Protein AF-A0AAD5SZ58-F1 (afdb_monomer_lite)

pLDDT: mean 95.6, std 8.03, range [37.94, 99.0]

Organism: NCBI:txid109957

Secondary structure (DSSP, 8-state):
-PPPPPEE-SSSEE-TTSPBPEEEEEE-SSSPPPPHHHHHHHGGGT--EEEEEEEE--TTS-TTTTHHHHHHHHHHHHHTT-EEEEEEE-TT-TT---HHHHHHHHHHHHHHHTT-TTEEEE--SS-SSS-S-TTSTT-SSS-HHHHHHHHHHHHHHH-TTS-EEEEEES-S-TT--HHHHHHHHHHHHHHHHS-TTPPPSSEEEEEESTT-HHHHHHHHHHHHHTT--EEEEE-PEETTEE-HHHHHHHHHHT-EEEEEEESSTTSSS-BTT-TTTTHHHHHHTT-----SSSS-S-----

Foldseek 3Di:
DQWAAFFDPLAETATPVRHFAEAAEAELAPDAADPLVLLLCVLVALHQEYEYCQHADDPVDQQCPSVVRVVVNLVSSRVNNHAYEYAPEHVVHAQADDLVRLLRNLLPVLLVCLVRRSYAYESHARHWVAFFDQCDPPTVVHDLLVSQQSSVVSNCVRRVQHAYEDDAGEALDDPNALVRVLVSQLSNCCRNPVGSLDADGRYAYEYEQNNHQVSCLRRSLSNSVSSGYYAYEEYDFDVLARPVSNVVSCVVSVHHYYYHAYSDPPPPGHHCPPCVRYVVVCVVSVPDDDGPHDAPPHPPPD

InterPro domains:
  IPR001547 Glycoside hydrolase, family 5 [PF00150] (27-242)
  IPR017853 Glycoside hydrolase superfamily [SSF51445] (4-262)
  IPR018087 Glycoside hydrolase, family 5, conserved site [PS00659] (119-128)

Radius of gyration: 17.56 Å; chains: 1; bounding box: 47×45×41 Å

Structure (mmCIF, N/CA/C/O backbone):
data_AF-A0AAD5SZ58-F1
#
_entry.id   AF-A0AAD5SZ58-F1
#
loop_
_atom_site.group_PDB
_atom_site.id
_atom_site.type_symbol
_atom_site.label_atom_id
_atom_site.label_alt_id
_atom_site.label_comp_id
_atom_site.label_asym_id
_atom_site.label_entity_id
_atom_site.label_seq_id
_atom_site.pdbx_PDB_ins_code
_atom_site.Cartn_x
_atom_site.Cartn_y
_atom_site.Cartn_z
_atom_site.occupancy
_atom_site.B_iso_or_equiv
_atom_site.auth_seq_id
_atom_site.auth_comp_id
_atom_site.auth_asym_id
_atom_site.auth_atom_id
_atom_site.pdbx_PDB_model_num
ATOM 1 N 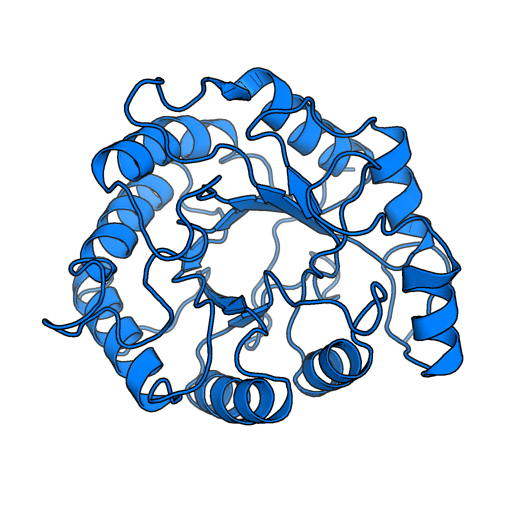N . ALA A 1 1 ? 0.113 -18.084 -14.382 1.00 48.97 1 ALA A N 1
ATOM 2 C CA . ALA A 1 1 ? -1.361 -18.210 -14.258 1.00 48.97 1 ALA A CA 1
ATOM 3 C C . ALA A 1 1 ? -1.758 -17.240 -13.167 1.00 48.97 1 ALA A C 1
ATOM 5 O O . ALA A 1 1 ? -1.066 -17.244 -12.161 1.00 48.97 1 ALA A O 1
ATOM 6 N N . ALA A 1 2 ? -2.783 -16.399 -13.354 1.00 73.62 2 ALA A N 1
ATOM 7 C CA . ALA A 1 2 ? -3.063 -15.316 -12.405 1.00 73.62 2 ALA A CA 1
ATOM 8 C C . ALA A 1 2 ? -3.118 -15.831 -10.952 1.00 73.62 2 ALA A C 1
ATOM 10 O O . ALA A 1 2 ? -3.796 -16.820 -10.664 1.00 73.62 2 ALA A O 1
ATOM 11 N N . ARG A 1 3 ? -2.362 -15.173 -10.067 1.00 91.69 3 ARG A N 1
ATOM 12 C CA . ARG A 1 3 ? -2.226 -15.526 -8.648 1.00 91.69 3 ARG A CA 1
ATOM 13 C C . ARG A 1 3 ? -3.584 -15.537 -7.960 1.00 91.69 3 ARG A C 1
ATOM 15 O O . ARG A 1 3 ? -4.429 -14.682 -8.232 1.00 91.69 3 ARG A O 1
ATOM 22 N N . GLY A 1 4 ? -3.796 -16.474 -7.043 1.00 96.06 4 GLY A N 1
ATOM 23 C CA . GLY A 1 4 ? -4.972 -16.477 -6.178 1.00 96.06 4 GLY A CA 1
ATOM 24 C C . GLY A 1 4 ? -5.005 -15.247 -5.268 1.00 96.06 4 GLY A C 1
ATOM 25 O O . GLY A 1 4 ? -3.981 -14.597 -5.054 1.00 96.06 4 GLY A O 1
ATOM 26 N N . ARG A 1 5 ? -6.180 -14.928 -4.705 1.00 97.31 5 ARG A N 1
ATOM 27 C CA . ARG A 1 5 ? -6.320 -13.780 -3.791 1.00 97.31 5 ARG A CA 1
ATOM 28 C C . ARG A 1 5 ? -5.390 -13.894 -2.581 1.00 97.31 5 ARG A C 1
ATOM 30 O O . ARG A 1 5 ? -5.299 -14.995 -2.024 1.00 97.31 5 ARG A O 1
ATOM 37 N N . PRO A 1 6 ? -4.765 -12.784 -2.138 1.00 97.06 6 PRO A N 1
ATOM 38 C CA . PRO A 1 6 ? -4.079 -12.746 -0.857 1.00 97.06 6 PRO A CA 1
ATOM 39 C C . PRO A 1 6 ? -5.022 -13.128 0.280 1.00 97.06 6 PRO A C 1
ATOM 41 O O . PRO A 1 6 ? -6.225 -12.866 0.223 1.00 97.06 6 PRO A O 1
ATOM 44 N N . LYS A 1 7 ? -4.468 -13.727 1.329 1.00 97.44 7 LYS A N 1
ATOM 45 C CA . LYS A 1 7 ? -5.221 -14.192 2.499 1.00 97.44 7 LYS A CA 1
ATOM 46 C C . LYS A 1 7 ? -4.605 -13.635 3.768 1.00 97.44 7 LYS A C 1
ATOM 48 O O . LYS A 1 7 ? -3.396 -13.446 3.833 1.00 97.44 7 LYS A O 1
ATOM 53 N N . LEU A 1 8 ? -5.415 -13.409 4.796 1.00 98.00 8 LEU A N 1
ATOM 54 C CA . LEU A 1 8 ? -4.890 -13.098 6.122 1.00 98.00 8 LEU A CA 1
ATOM 55 C C . LEU A 1 8 ? -4.331 -14.365 6.778 1.00 98.00 8 LEU A C 1
ATOM 57 O O . LEU A 1 8 ? -5.011 -15.387 6.832 1.00 98.00 8 LEU A O 1
ATOM 61 N N . ASN A 1 9 ? -3.123 -14.280 7.338 1.00 97.38 9 ASN A N 1
ATOM 62 C CA . ASN A 1 9 ? -2.542 -15.336 8.184 1.00 97.38 9 ASN A CA 1
ATOM 63 C C . ASN A 1 9 ? -2.671 -15.033 9.693 1.00 97.38 9 ASN A C 1
ATOM 65 O O . ASN A 1 9 ? -1.942 -15.591 10.511 1.00 97.38 9 ASN A O 1
ATOM 69 N N . GLY A 1 10 ? -3.546 -14.090 10.052 1.00 96.81 10 GLY A N 1
ATOM 70 C CA . GLY A 1 10 ? -3.699 -13.557 11.408 1.00 96.81 10 GLY A CA 1
ATOM 71 C C . GLY A 1 10 ? -2.784 -12.372 11.736 1.00 96.81 10 GLY A C 1
ATOM 72 O O . GLY A 1 10 ? -3.077 -11.645 12.679 1.00 96.81 10 GLY A O 1
ATOM 73 N N . LYS A 1 11 ? -1.723 -12.128 10.953 1.00 98.31 11 LYS A N 1
ATOM 74 C CA . LYS A 1 11 ? -0.811 -10.986 11.150 1.00 98.31 11 LYS A CA 1
ATOM 75 C C . LYS A 1 11 ? -0.765 -10.020 9.979 1.00 98.31 11 LYS A C 1
ATOM 77 O O . LYS A 1 11 ? -0.615 -8.821 10.175 1.00 98.31 11 LYS A O 1
ATOM 82 N N . THR A 1 12 ? -0.857 -10.532 8.761 1.00 98.88 12 THR A N 1
ATOM 83 C CA . THR A 1 12 ? -0.713 -9.742 7.538 1.00 98.88 12 THR A CA 1
ATOM 84 C C . THR A 1 12 ? -1.412 -10.440 6.374 1.00 98.88 12 THR A C 1
ATOM 86 O O . THR A 1 12 ? -1.866 -11.581 6.516 1.00 98.88 12 THR A O 1
ATOM 89 N N . PHE A 1 13 ? -1.484 -9.773 5.223 1.00 98.88 13 PHE A N 1
ATOM 90 C CA . PHE A 1 13 ? -1.826 -10.437 3.970 1.00 98.88 13 PHE A CA 1
ATOM 91 C C . PHE A 1 13 ? -0.630 -11.221 3.445 1.00 98.88 13 PHE A C 1
ATOM 93 O O . PHE A 1 13 ? 0.472 -10.688 3.337 1.00 98.88 13 PHE A O 1
ATOM 100 N N . VAL A 1 14 ? -0.864 -12.478 3.094 1.00 98.81 14 VAL A N 1
ATOM 101 C CA . VAL A 1 14 ? 0.094 -13.373 2.449 1.00 98.81 14 VAL A CA 1
ATOM 102 C C . VAL A 1 14 ? -0.425 -13.799 1.082 1.00 98.81 14 VAL A C 1
ATOM 104 O O . VAL A 1 14 ? -1.628 -13.769 0.820 1.00 98.81 14 VAL A O 1
ATOM 107 N N . ALA A 1 15 ? 0.497 -14.206 0.225 1.00 98.19 15 ALA A N 1
ATOM 108 C CA . ALA A 1 15 ? 0.251 -14.824 -1.060 1.00 98.19 15 ALA A CA 1
ATOM 109 C C . ALA A 1 15 ? -0.602 -16.102 -0.959 1.00 98.19 15 ALA A C 1
ATOM 111 O O . ALA A 1 15 ? -0.785 -16.690 0.110 1.00 98.19 15 ALA A O 1
ATOM 112 N N . ASP A 1 16 ? -1.092 -16.572 -2.103 1.00 96.81 16 ASP A N 1
ATOM 113 C CA . ASP A 1 16 ? -1.869 -17.807 -2.243 1.00 96.81 16 ASP A CA 1
ATOM 114 C C . ASP A 1 16 ? -1.121 -19.076 -1.799 1.00 96.81 16 ASP A C 1
ATOM 116 O O . ASP A 1 16 ? -1.760 -20.053 -1.405 1.00 96.81 16 ASP A O 1
ATOM 120 N N . ASN A 1 17 ? 0.211 -19.028 -1.792 1.00 95.75 17 ASN A N 1
ATOM 121 C CA . ASN A 1 17 ? 1.120 -20.054 -1.284 1.00 95.75 17 ASN A CA 1
ATOM 122 C C . ASN A 1 17 ? 1.542 -19.844 0.188 1.00 95.75 17 ASN A C 1
ATOM 124 O O . ASN A 1 17 ? 2.351 -20.608 0.704 1.00 95.75 17 ASN A O 1
ATOM 128 N N . GLY A 1 18 ? 1.014 -18.821 0.866 1.00 96.94 18 GLY A N 1
ATOM 129 C CA . GLY A 1 18 ? 1.306 -18.516 2.268 1.00 96.94 18 GLY A CA 1
ATOM 130 C C . GLY A 1 18 ? 2.532 -17.629 2.511 1.00 96.94 18 GLY A C 1
ATOM 131 O O . GLY A 1 18 ? 2.741 -17.206 3.651 1.00 96.94 18 GLY A O 1
ATOM 132 N N . ASN A 1 19 ? 3.310 -17.288 1.479 1.00 97.06 19 ASN A N 1
ATOM 133 C CA . ASN A 1 19 ? 4.462 -16.399 1.625 1.00 97.06 19 ASN A CA 1
ATOM 134 C C . ASN A 1 19 ? 4.031 -14.941 1.822 1.00 97.06 19 ASN A C 1
ATOM 136 O O . ASN A 1 19 ? 3.032 -14.484 1.273 1.00 97.06 19 ASN A O 1
ATOM 140 N N . ARG A 1 20 ? 4.794 -14.175 2.608 1.00 98.31 20 ARG A N 1
ATOM 141 C CA . ARG A 1 20 ? 4.545 -12.735 2.789 1.00 98.31 20 ARG A CA 1
ATOM 142 C C . ARG A 1 20 ? 4.660 -11.983 1.462 1.00 98.31 20 ARG A C 1
ATOM 144 O O . ARG A 1 20 ? 5.436 -12.373 0.588 1.00 98.31 20 ARG A O 1
ATOM 151 N N . LEU A 1 21 ? 3.897 -10.901 1.341 1.00 98.81 21 LEU A N 1
ATOM 152 C CA . LEU A 1 21 ? 4.001 -9.969 0.223 1.00 98.81 21 LEU A CA 1
ATOM 153 C C . LEU A 1 21 ? 5.232 -9.083 0.434 1.00 98.81 21 LEU A C 1
ATOM 155 O O . LEU A 1 21 ? 5.407 -8.525 1.518 1.00 98.81 21 LEU A O 1
ATOM 159 N N . ARG A 1 22 ? 6.094 -9.011 -0.581 1.00 98.75 22 ARG A N 1
ATOM 160 C CA . ARG A 1 22 ? 7.354 -8.263 -0.575 1.00 98.75 22 ARG A CA 1
ATOM 161 C C . ARG A 1 22 ? 7.530 -7.572 -1.908 1.00 98.75 22 ARG A C 1
ATOM 163 O O . ARG A 1 22 ? 7.430 -8.244 -2.942 1.00 98.75 22 ARG A O 1
ATOM 170 N N . GLY A 1 23 ? 7.815 -6.277 -1.895 1.00 98.38 23 GLY A N 1
ATOM 171 C CA . GLY A 1 23 ? 7.909 -5.541 -3.143 1.00 98.38 23 GLY A CA 1
ATOM 172 C C . GLY A 1 23 ? 8.443 -4.115 -3.041 1.00 98.38 23 GLY A C 1
ATOM 173 O O . GLY A 1 23 ? 8.330 -3.504 -1.993 1.00 98.38 23 GLY A O 1
ATOM 174 N N . PRO A 1 24 ? 8.959 -3.575 -4.145 1.00 98.50 24 PRO A N 1
ATOM 175 C CA . PRO A 1 24 ? 9.187 -2.144 -4.355 1.00 98.50 24 PRO A CA 1
ATOM 176 C C . PRO A 1 24 ? 7.896 -1.434 -4.815 1.00 98.50 24 PRO A C 1
ATOM 178 O O . PRO A 1 24 ? 6.816 -2.043 -4.821 1.00 98.50 24 PRO A O 1
ATOM 181 N N . PHE A 1 25 ? 8.002 -0.184 -5.288 1.00 98.62 25 PHE A N 1
ATOM 182 C CA . PHE A 1 25 ? 6.872 0.558 -5.862 1.00 98.62 25 PHE A CA 1
ATOM 183 C C . PHE A 1 25 ? 7.031 0.965 -7.339 1.00 98.62 25 PHE A C 1
ATOM 185 O O . PHE A 1 25 ? 8.136 1.114 -7.852 1.00 98.62 25 PHE A O 1
ATOM 192 N N . ASP A 1 26 ? 5.902 1.201 -8.006 1.00 98.62 26 ASP A N 1
ATOM 193 C CA . ASP A 1 26 ? 5.760 1.952 -9.260 1.00 98.62 26 ASP A CA 1
ATOM 194 C C . ASP A 1 26 ? 4.837 3.162 -9.020 1.00 98.62 26 ASP A C 1
ATOM 196 O O . ASP A 1 26 ? 3.958 3.119 -8.154 1.00 98.62 26 ASP A O 1
ATOM 200 N N . SER A 1 27 ? 4.990 4.239 -9.790 1.00 98.44 27 SER A N 1
ATOM 201 C CA . SER A 1 27 ? 4.048 5.369 -9.781 1.00 98.44 27 SER A CA 1
ATOM 202 C C . SER A 1 27 ? 3.543 5.688 -11.181 1.00 98.44 27 SER A C 1
ATOM 204 O O . SER A 1 27 ? 4.321 5.895 -12.113 1.00 98.44 27 SER A O 1
ATOM 206 N N . THR A 1 28 ? 2.226 5.799 -11.338 1.00 98.50 28 THR A N 1
ATOM 207 C CA . THR A 1 28 ? 1.581 6.276 -12.573 1.00 98.50 28 THR A CA 1
ATOM 208 C C . THR A 1 28 ? 0.952 7.659 -12.421 1.00 98.50 28 THR A C 1
ATOM 210 O O . THR A 1 28 ? 0.273 8.124 -13.336 1.00 98.50 28 THR A O 1
ATOM 213 N N . GLU A 1 29 ? 1.211 8.348 -11.303 1.00 97.31 29 GLU A N 1
ATOM 214 C CA . GLU A 1 29 ? 0.639 9.661 -10.973 1.00 97.31 29 GLU A CA 1
ATOM 215 C C . GLU A 1 29 ? 0.892 10.688 -12.089 1.00 97.31 29 GLU A C 1
ATOM 217 O O . GLU A 1 29 ? -0.038 11.286 -12.642 1.00 97.31 29 GLU A O 1
ATOM 222 N N . TRP A 1 30 ? 2.158 10.834 -12.500 1.00 94.06 30 TRP A N 1
ATOM 223 C CA . TRP A 1 30 ? 2.559 11.705 -13.613 1.00 94.06 30 TRP A CA 1
ATOM 224 C C . TRP A 1 30 ? 3.345 11.018 -14.734 1.00 94.06 30 TRP A C 1
ATOM 226 O O . TRP A 1 30 ? 3.637 11.653 -15.749 1.00 94.06 30 TRP A O 1
ATOM 236 N N . THR A 1 31 ? 3.664 9.733 -14.593 1.00 96.00 31 THR A N 1
ATOM 237 C CA . THR A 1 31 ? 4.482 8.987 -15.560 1.00 96.00 31 THR A CA 1
ATOM 238 C C . THR A 1 31 ? 3.736 7.781 -16.131 1.00 96.00 31 THR A C 1
ATOM 240 O O . THR A 1 31 ? 2.641 7.434 -15.691 1.00 96.00 31 THR A O 1
ATOM 243 N N . ASN A 1 32 ? 4.312 7.157 -17.158 1.00 97.88 32 ASN A N 1
ATOM 244 C CA . ASN A 1 32 ? 3.802 5.889 -17.672 1.00 97.88 32 ASN A CA 1
ATOM 245 C C . ASN A 1 32 ? 4.137 4.749 -16.705 1.00 97.88 32 ASN A C 1
ATOM 247 O O . ASN A 1 32 ? 5.139 4.830 -15.991 1.00 97.88 32 ASN A O 1
ATOM 251 N N . ALA A 1 33 ? 3.348 3.673 -16.735 1.00 98.31 33 ALA A N 1
ATOM 252 C CA . ALA A 1 33 ? 3.681 2.444 -16.017 1.00 98.31 33 ALA A CA 1
ATOM 253 C C . ALA A 1 33 ? 5.091 1.976 -16.390 1.00 98.31 33 ALA A C 1
ATOM 255 O O . ALA A 1 33 ? 5.524 2.145 -17.540 1.00 98.31 33 ALA A O 1
ATOM 256 N N . ALA A 1 34 ? 5.810 1.393 -15.432 1.00 98.31 34 ALA A N 1
ATOM 257 C CA . ALA A 1 34 ? 7.119 0.840 -15.729 1.00 98.31 34 ALA A CA 1
ATOM 258 C C . ALA A 1 34 ? 7.020 -0.218 -16.849 1.00 98.31 34 ALA A C 1
ATOM 260 O O . ALA A 1 34 ? 6.004 -0.912 -16.975 1.00 98.31 34 ALA A O 1
ATOM 261 N N . PRO A 1 35 ? 8.058 -0.367 -17.691 1.00 97.50 35 PRO A N 1
ATOM 262 C CA . PRO A 1 35 ? 8.065 -1.400 -18.718 1.00 97.50 35 PRO A CA 1
ATOM 263 C C . PRO A 1 35 ? 7.850 -2.791 -18.111 1.00 97.50 35 PRO A C 1
ATOM 265 O O . PRO A 1 35 ? 8.372 -3.090 -17.039 1.00 97.50 35 PRO A O 1
ATOM 268 N N . SER A 1 36 ? 7.167 -3.688 -18.829 1.00 96.88 36 SER A N 1
ATOM 269 C CA . SER A 1 36 ? 6.928 -5.062 -18.353 1.00 96.88 36 SER A CA 1
ATOM 270 C C . SER A 1 36 ? 8.210 -5.806 -17.949 1.00 96.88 36 SER A C 1
ATOM 272 O O . SER A 1 36 ? 8.159 -6.671 -17.077 1.00 96.88 36 SER A O 1
ATOM 274 N N . ALA A 1 37 ? 9.355 -5.484 -18.562 1.00 98.12 37 ALA A N 1
ATOM 275 C CA . ALA A 1 37 ? 10.647 -6.071 -18.211 1.00 98.12 37 ALA A CA 1
ATOM 276 C C . ALA A 1 37 ? 11.075 -5.742 -16.769 1.00 98.12 37 ALA A C 1
ATOM 278 O O . ALA A 1 37 ? 11.709 -6.570 -16.118 1.00 98.12 37 ALA A O 1
ATOM 279 N N . ASN A 1 38 ? 10.695 -4.572 -16.253 1.00 98.50 38 ASN A N 1
ATOM 280 C CA . ASN A 1 38 ? 11.004 -4.158 -14.889 1.00 98.50 38 ASN A CA 1
ATOM 281 C C . ASN A 1 38 ? 10.207 -5.003 -13.887 1.00 98.50 38 ASN A C 1
ATOM 283 O O . ASN A 1 38 ? 10.802 -5.531 -12.954 1.00 98.50 38 ASN A O 1
ATOM 287 N N . PHE A 1 39 ? 8.912 -5.240 -14.144 1.00 98.44 39 PHE A N 1
ATOM 288 C CA . PHE A 1 39 ? 8.089 -6.182 -13.369 1.00 98.44 39 PHE A CA 1
ATOM 289 C C . PHE A 1 39 ? 8.684 -7.598 -13.388 1.00 98.44 39 PHE A C 1
ATOM 291 O O . PHE A 1 39 ? 8.832 -8.225 -12.342 1.00 98.44 39 PHE A O 1
ATOM 298 N N . ALA A 1 40 ? 9.096 -8.091 -14.561 1.00 98.12 40 ALA A N 1
ATOM 299 C CA . ALA A 1 40 ? 9.720 -9.410 -14.685 1.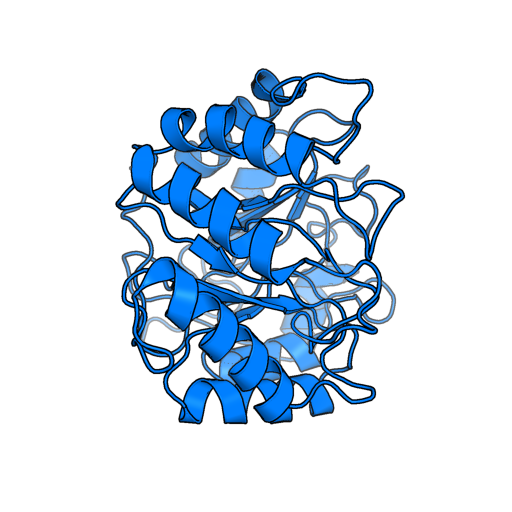00 98.12 40 ALA A CA 1
ATOM 300 C C . ALA A 1 40 ? 11.011 -9.535 -13.857 1.00 98.12 40 ALA A C 1
ATOM 302 O O . ALA A 1 40 ? 11.258 -10.572 -13.237 1.00 98.12 40 ALA A O 1
ATOM 303 N N . ALA A 1 41 ? 11.824 -8.475 -13.813 1.00 98.19 41 ALA A N 1
ATOM 304 C CA . ALA A 1 41 ? 13.090 -8.464 -13.091 1.00 98.19 41 ALA A CA 1
ATOM 305 C C . ALA A 1 41 ? 12.926 -8.560 -11.563 1.00 98.19 41 ALA A C 1
ATOM 307 O O . ALA A 1 41 ? 13.809 -9.108 -10.903 1.00 98.19 41 ALA A O 1
ATOM 308 N N . LEU A 1 42 ? 11.794 -8.114 -11.000 1.00 98.25 42 LEU A N 1
ATOM 309 C CA . LEU A 1 42 ? 11.530 -8.176 -9.552 1.00 98.25 42 LEU A CA 1
ATOM 310 C C . LEU A 1 42 ? 11.566 -9.603 -9.001 1.00 98.25 42 LEU A C 1
ATOM 312 O O . LEU A 1 42 ? 12.010 -9.834 -7.877 1.00 98.25 42 LEU A O 1
ATOM 316 N N . LYS A 1 43 ? 11.175 -10.578 -9.824 1.00 96.56 43 LYS A N 1
ATOM 317 C CA . LYS A 1 43 ? 11.188 -12.004 -9.474 1.00 96.56 43 LYS A CA 1
ATOM 318 C C . LYS A 1 43 ? 12.593 -12.499 -9.123 1.00 96.56 43 LYS A C 1
ATOM 320 O O . LYS A 1 43 ? 12.746 -13.394 -8.300 1.00 96.56 43 LYS A O 1
ATOM 325 N N . ASN A 1 44 ? 13.626 -11.896 -9.713 1.00 96.88 44 ASN A N 1
ATOM 326 C CA . ASN A 1 44 ? 15.022 -12.247 -9.442 1.00 96.88 44 ASN A CA 1
ATOM 327 C C . ASN A 1 44 ? 15.558 -11.607 -8.152 1.00 96.88 44 ASN A C 1
ATOM 329 O O . ASN A 1 44 ? 16.632 -11.982 -7.692 1.00 96.88 44 ASN A O 1
ATOM 333 N N . LEU A 1 45 ? 14.811 -10.667 -7.568 1.00 97.38 45 LEU A N 1
ATOM 334 C CA . LEU A 1 45 ? 15.146 -9.968 -6.329 1.00 97.38 45 LEU A CA 1
ATOM 335 C C . LEU A 1 45 ? 14.362 -10.489 -5.117 1.00 97.38 45 LEU A C 1
ATOM 337 O O . LEU A 1 45 ? 14.396 -9.888 -4.051 1.00 97.38 45 LEU A O 1
ATOM 341 N N . GLY A 1 46 ? 13.687 -11.633 -5.241 1.00 96.62 46 GLY A N 1
ATOM 342 C CA . GLY A 1 46 ? 12.967 -12.242 -4.120 1.00 96.62 46 GLY A CA 1
ATOM 343 C C . GLY A 1 46 ? 11.620 -11.585 -3.806 1.00 96.62 46 GLY A C 1
ATOM 344 O O . GLY A 1 46 ? 11.062 -11.815 -2.728 1.00 96.62 46 GLY A O 1
ATOM 345 N N . PHE A 1 47 ? 11.114 -10.765 -4.730 1.00 98.38 47 PHE A N 1
ATOM 346 C CA . PHE A 1 47 ? 9.837 -10.072 -4.620 1.00 98.38 47 PHE A CA 1
ATOM 347 C C . PHE A 1 47 ? 8.697 -10.842 -5.281 1.00 98.38 47 PHE A C 1
ATOM 349 O O . PHE A 1 47 ? 8.882 -11.572 -6.256 1.00 98.38 47 PHE A O 1
ATOM 356 N N . ASN A 1 48 ? 7.492 -10.618 -4.765 1.00 98.56 48 ASN A N 1
ATOM 357 C CA . ASN A 1 48 ? 6.246 -11.180 -5.280 1.00 98.56 48 ASN A CA 1
ATOM 358 C C . ASN A 1 48 ? 5.096 -10.162 -5.326 1.00 98.56 48 ASN A C 1
ATOM 360 O O . ASN A 1 48 ? 3.962 -10.542 -5.624 1.00 98.56 48 ASN A O 1
ATOM 364 N N . ALA A 1 49 ? 5.367 -8.896 -5.011 1.00 98.75 49 ALA A N 1
ATOM 365 C CA . ALA A 1 49 ? 4.392 -7.820 -4.976 1.00 98.75 49 ALA A CA 1
ATOM 366 C C . ALA A 1 49 ? 4.982 -6.516 -5.534 1.00 98.75 49 ALA A C 1
ATOM 368 O O . ALA A 1 49 ? 6.199 -6.370 -5.638 1.00 98.75 49 ALA A O 1
ATOM 369 N N . VAL A 1 50 ? 4.101 -5.580 -5.882 1.00 98.81 50 VAL A N 1
ATOM 370 C CA . VAL A 1 50 ? 4.420 -4.203 -6.272 1.00 98.81 50 VAL A CA 1
ATOM 371 C C . VAL A 1 50 ? 3.425 -3.268 -5.594 1.00 98.81 50 VAL A C 1
ATOM 373 O O . VAL A 1 50 ? 2.221 -3.531 -5.589 1.00 98.81 50 VAL A O 1
ATOM 376 N N . HIS A 1 51 ? 3.909 -2.174 -5.025 1.00 98.94 51 HIS A N 1
ATOM 377 C CA . HIS A 1 51 ? 3.062 -1.066 -4.591 1.00 98.94 51 HIS A CA 1
ATOM 378 C C . HIS A 1 51 ? 2.856 -0.088 -5.748 1.00 98.94 51 HIS A C 1
ATOM 380 O O . HIS A 1 51 ? 3.802 0.221 -6.460 1.00 98.94 51 HIS A O 1
ATOM 386 N N . LEU A 1 52 ? 1.628 0.355 -5.999 1.00 98.88 52 LEU A N 1
ATOM 387 C CA . LEU A 1 52 ? 1.313 1.260 -7.099 1.00 98.88 52 LEU A CA 1
ATOM 388 C C . LEU A 1 52 ? 0.654 2.528 -6.567 1.00 98.88 52 LEU A C 1
ATOM 390 O O . LEU A 1 52 ? -0.535 2.524 -6.237 1.00 98.88 52 LEU A O 1
ATOM 394 N N . TYR A 1 53 ? 1.394 3.632 -6.614 1.00 98.81 53 TYR A N 1
ATOM 395 C CA . TYR A 1 53 ? 0.829 4.976 -6.524 1.00 98.81 53 TYR A CA 1
ATOM 396 C C . TYR A 1 53 ? 0.125 5.288 -7.851 1.00 98.81 53 TYR A C 1
ATOM 398 O O . TYR A 1 53 ? 0.749 5.659 -8.848 1.00 98.81 53 TYR A O 1
ATOM 406 N N . ALA A 1 54 ? -1.183 5.040 -7.902 1.00 98.69 54 ALA A N 1
ATOM 407 C CA . ALA A 1 54 ? -1.922 4.982 -9.162 1.00 98.69 54 ALA A CA 1
ATOM 408 C C . ALA A 1 54 ? -2.207 6.373 -9.747 1.00 98.69 54 ALA A C 1
ATOM 410 O O . ALA A 1 54 ? -1.924 6.649 -10.914 1.00 98.69 54 ALA A O 1
ATOM 411 N N . GLU A 1 55 ? -2.759 7.250 -8.916 1.00 98.56 55 GLU A N 1
ATOM 412 C CA . GLU A 1 55 ? -3.048 8.653 -9.208 1.00 98.56 55 GLU A CA 1
ATOM 413 C C . GLU A 1 55 ? -2.716 9.474 -7.972 1.00 98.56 55 GLU A C 1
ATOM 415 O O . GLU A 1 55 ? -2.860 8.973 -6.862 1.00 98.56 55 GLU A O 1
ATOM 420 N N . ASN A 1 56 ? -2.321 10.732 -8.144 1.00 96.56 56 ASN A N 1
ATOM 421 C CA . ASN A 1 56 ? -2.328 11.693 -7.052 1.00 96.56 56 ASN A CA 1
ATOM 422 C C . ASN A 1 56 ? -3.705 12.354 -6.983 1.00 96.56 56 ASN A C 1
ATOM 424 O O . ASN A 1 56 ? -4.317 12.609 -8.022 1.00 96.56 56 ASN A O 1
ATOM 428 N N . PHE A 1 57 ? -4.184 12.698 -5.787 1.00 94.56 57 PHE A N 1
ATOM 429 C CA . PHE A 1 57 ? -5.423 13.469 -5.704 1.00 94.56 57 PHE A CA 1
ATOM 430 C C . PHE A 1 57 ? -5.213 14.897 -6.252 1.00 94.56 57 PHE A C 1
ATOM 432 O O . PHE A 1 57 ? -4.539 15.751 -5.665 1.00 94.56 57 PHE A O 1
ATOM 439 N N . ASP A 1 58 ? -5.812 15.169 -7.408 1.00 93.31 58 ASP A N 1
ATOM 440 C CA . ASP A 1 58 ? -5.855 16.483 -8.042 1.00 93.31 58 ASP A CA 1
ATOM 441 C C . ASP A 1 58 ? -7.299 16.806 -8.411 1.00 93.31 58 ASP A C 1
ATOM 443 O O . ASP A 1 58 ? -7.849 16.290 -9.377 1.00 93.31 58 ASP A O 1
ATOM 447 N N . THR A 1 59 ? -7.924 17.697 -7.645 1.00 91.50 59 THR A N 1
ATOM 448 C CA . THR A 1 59 ? -9.330 18.070 -7.838 1.00 91.50 59 THR A CA 1
ATOM 449 C C . THR A 1 59 ? -9.587 18.862 -9.124 1.00 91.50 59 THR A C 1
ATOM 451 O O . THR A 1 59 ? -10.736 19.208 -9.390 1.00 91.50 59 THR A O 1
ATOM 454 N N . THR A 1 60 ? -8.551 19.188 -9.904 1.00 94.81 60 THR A N 1
ATOM 455 C CA . THR A 1 60 ? -8.692 19.767 -11.250 1.00 94.81 60 THR A CA 1
ATOM 456 C C . THR A 1 60 ? -8.830 18.703 -12.341 1.00 94.81 60 THR A C 1
ATOM 458 O O . THR A 1 60 ? -9.254 19.016 -13.454 1.00 94.81 60 THR A O 1
ATOM 461 N N . LEU A 1 61 ? -8.516 17.444 -12.024 1.00 94.56 61 LEU A N 1
ATOM 462 C CA . LEU A 1 61 ? -8.610 16.301 -12.921 1.00 94.56 61 LEU A CA 1
ATOM 463 C C . LEU A 1 61 ? -9.751 15.381 -12.477 1.00 94.56 61 LEU A C 1
ATOM 465 O O . LEU A 1 61 ? -10.161 15.359 -11.317 1.00 94.56 61 LEU A O 1
ATOM 469 N N . ALA A 1 62 ? -10.291 14.615 -13.419 1.00 97.00 62 ALA A N 1
ATOM 470 C CA . ALA A 1 62 ? -11.216 13.543 -13.084 1.00 97.00 62 ALA A CA 1
ATOM 471 C C . ALA A 1 62 ? -10.428 12.320 -12.606 1.00 97.00 62 ALA A C 1
ATOM 473 O O . ALA A 1 62 ? -9.430 11.955 -13.229 1.00 97.00 62 ALA A O 1
ATOM 474 N N . ALA A 1 63 ? -10.918 11.652 -11.562 1.00 97.88 63 ALA A N 1
ATOM 475 C CA . ALA A 1 63 ? -10.382 10.353 -11.182 1.00 97.88 63 ALA A CA 1
ATOM 476 C C . ALA A 1 63 ? -10.512 9.353 -12.342 1.00 97.88 63 ALA A C 1
ATOM 478 O O . ALA A 1 63 ? -11.515 9.353 -13.063 1.00 97.88 63 ALA A O 1
ATOM 479 N N . GLY A 1 64 ? -9.494 8.517 -12.533 1.00 98.19 64 GLY A N 1
ATOM 480 C CA . GLY A 1 64 ? -9.380 7.657 -13.712 1.00 98.19 64 GLY A CA 1
ATOM 481 C C . GLY A 1 64 ? -8.604 8.293 -14.872 1.00 98.19 64 GLY A C 1
ATOM 482 O O . GLY A 1 64 ? -8.462 7.663 -15.923 1.00 98.19 64 GLY A O 1
ATOM 483 N N . ASN A 1 65 ? -8.062 9.508 -14.721 1.00 97.62 65 ASN A N 1
ATOM 484 C CA . ASN A 1 65 ? -7.224 10.147 -15.744 1.00 97.62 65 ASN A CA 1
ATOM 485 C C . ASN A 1 65 ? -5.946 9.348 -16.062 1.00 97.62 65 ASN A C 1
ATOM 487 O O . ASN A 1 65 ? -5.359 9.540 -17.130 1.00 97.62 65 ASN A O 1
ATOM 491 N N . ARG A 1 66 ? -5.521 8.442 -15.170 1.00 98.25 66 ARG A N 1
ATOM 492 C CA . ARG A 1 66 ? -4.378 7.539 -15.376 1.00 98.25 66 ARG A CA 1
ATOM 493 C C . ARG A 1 66 ? -4.764 6.092 -15.656 1.00 98.25 66 ARG A C 1
ATOM 495 O O . ARG A 1 66 ? -3.872 5.252 -15.758 1.00 98.25 66 ARG A O 1
ATOM 502 N N . ALA A 1 67 ? -6.044 5.800 -15.894 1.00 98.69 67 ALA A N 1
ATOM 503 C CA . ALA A 1 67 ? -6.555 4.433 -16.017 1.00 98.69 67 ALA A CA 1
ATOM 504 C C . ALA A 1 67 ? -5.772 3.561 -17.004 1.00 98.69 67 ALA A C 1
ATOM 506 O O . ALA A 1 67 ? -5.449 2.424 -16.684 1.00 98.69 67 ALA A O 1
ATOM 507 N N . ALA A 1 68 ? -5.394 4.101 -18.167 1.00 98.69 68 ALA A N 1
ATOM 508 C CA . ALA A 1 68 ? -4.632 3.347 -19.163 1.00 98.69 68 ALA A CA 1
ATOM 509 C C . ALA A 1 68 ? -3.244 2.906 -18.660 1.00 98.69 68 ALA A C 1
ATOM 511 O O . ALA A 1 68 ? -2.768 1.841 -19.040 1.00 98.69 68 ALA A O 1
ATOM 512 N N . GLN A 1 69 ? -2.588 3.700 -17.809 1.00 98.81 69 GLN A N 1
ATOM 513 C CA . GLN A 1 69 ? -1.297 3.331 -17.220 1.00 98.81 69 GLN A CA 1
ATOM 514 C C . GLN A 1 69 ? -1.487 2.365 -16.048 1.00 98.81 69 GLN A C 1
ATOM 516 O O . GLN A 1 69 ? -0.770 1.372 -15.959 1.00 98.81 69 GLN A O 1
ATOM 521 N N . VAL A 1 70 ? -2.508 2.584 -15.216 1.00 98.88 70 VAL A N 1
ATOM 522 C CA . VAL A 1 70 ? -2.870 1.649 -14.139 1.00 98.88 70 VAL A CA 1
ATOM 523 C C . VAL A 1 70 ? -3.228 0.270 -14.713 1.00 98.88 70 VAL A C 1
ATOM 525 O O . VAL A 1 70 ? -2.779 -0.747 -14.192 1.00 98.88 70 VAL A O 1
ATOM 528 N N . ASP A 1 71 ? -3.936 0.212 -15.845 1.00 98.88 71 ASP A N 1
ATOM 529 C CA . ASP A 1 71 ? -4.235 -1.037 -16.554 1.00 98.88 71 ASP A CA 1
ATOM 530 C C . ASP A 1 71 ? -2.974 -1.780 -16.987 1.00 98.88 71 ASP A C 1
ATOM 532 O O . ASP A 1 71 ? -2.906 -3.002 -16.854 1.00 98.88 71 ASP A O 1
ATOM 536 N N . LEU A 1 72 ? -1.979 -1.056 -17.508 1.00 98.81 72 LEU A N 1
ATOM 537 C CA . LEU A 1 72 ? -0.703 -1.647 -17.900 1.00 98.81 72 LEU A CA 1
ATOM 538 C C . LEU A 1 72 ? 0.038 -2.199 -16.683 1.00 98.81 72 LEU A C 1
ATOM 540 O O . LEU A 1 72 ? 0.480 -3.341 -16.737 1.00 98.81 72 LEU A O 1
ATOM 544 N N . ALA A 1 73 ? 0.112 -1.456 -15.576 1.00 98.75 73 ALA A N 1
ATOM 545 C CA . ALA A 1 73 ? 0.743 -1.937 -14.347 1.00 98.75 73 ALA A CA 1
ATOM 546 C C . ALA A 1 73 ? 0.039 -3.191 -13.790 1.00 98.75 73 ALA A C 1
ATOM 548 O O . ALA A 1 73 ? 0.693 -4.192 -13.493 1.00 98.75 73 ALA A O 1
ATOM 549 N N . VAL A 1 74 ? -1.300 -3.191 -13.729 1.00 98.81 74 VAL A N 1
ATOM 550 C CA . VAL A 1 74 ? -2.097 -4.352 -13.288 1.00 98.81 74 VAL A CA 1
ATOM 551 C C . VAL A 1 74 ? -1.886 -5.553 -14.212 1.00 98.81 74 VAL A C 1
ATOM 553 O O . VAL A 1 74 ? -1.733 -6.678 -13.726 1.00 98.81 74 VAL A O 1
ATOM 556 N N . LYS A 1 75 ? -1.851 -5.326 -15.531 1.00 98.56 75 LYS A N 1
ATOM 557 C CA . LYS A 1 75 ? -1.576 -6.359 -16.536 1.00 98.56 75 LYS A CA 1
ATOM 558 C C . LYS A 1 75 ? -0.167 -6.931 -16.379 1.00 98.56 75 LYS A C 1
ATOM 560 O O . LYS A 1 75 ? -0.023 -8.147 -16.323 1.00 98.56 75 LYS A O 1
ATOM 565 N N . TYR A 1 76 ? 0.858 -6.087 -16.286 1.00 98.56 76 TYR A N 1
ATOM 566 C CA . TYR A 1 76 ? 2.247 -6.533 -16.175 1.00 98.56 76 TYR A CA 1
ATOM 567 C C . TYR A 1 76 ? 2.506 -7.265 -14.860 1.00 98.56 76 TYR A C 1
ATOM 569 O O . TYR A 1 76 ? 3.221 -8.267 -14.863 1.00 98.56 76 TYR A O 1
ATOM 577 N N . ALA A 1 77 ? 1.878 -6.846 -13.758 1.00 98.50 77 ALA A N 1
ATOM 578 C CA . ALA A 1 77 ? 1.894 -7.616 -12.519 1.00 98.50 77 ALA A CA 1
ATOM 579 C C . ALA A 1 77 ? 1.278 -9.013 -12.724 1.00 98.50 77 ALA A C 1
ATOM 581 O O . ALA A 1 77 ? 1.904 -10.013 -12.372 1.00 98.50 77 ALA A O 1
ATOM 582 N N . ALA A 1 78 ? 0.112 -9.105 -13.377 1.00 98.25 78 ALA A N 1
ATOM 583 C CA . ALA A 1 78 ? -0.553 -10.382 -13.652 1.00 98.25 78 ALA A CA 1
ATOM 584 C C . ALA A 1 78 ? 0.292 -11.320 -14.533 1.00 98.25 78 ALA A C 1
ATOM 586 O O . ALA A 1 78 ? 0.431 -12.501 -14.219 1.00 98.25 78 ALA A O 1
ATOM 587 N N . GLU A 1 79 ? 0.869 -10.802 -15.622 1.00 97.56 79 GLU A N 1
ATOM 588 C CA . GLU A 1 79 ? 1.706 -11.562 -16.566 1.00 97.56 79 GLU A CA 1
ATOM 589 C C . GLU A 1 79 ? 2.987 -12.106 -15.918 1.00 97.56 79 GLU A C 1
ATOM 591 O O . GLU A 1 79 ? 3.546 -13.094 -16.392 1.00 97.56 79 GLU A O 1
ATOM 596 N N . ASN A 1 80 ? 3.430 -11.493 -14.816 1.00 97.44 80 ASN A N 1
ATOM 597 C CA . ASN A 1 80 ? 4.627 -11.890 -14.079 1.00 97.44 80 ASN A CA 1
ATOM 598 C C . ASN A 1 80 ? 4.329 -12.656 -12.780 1.00 97.44 80 ASN A C 1
ATOM 600 O O . ASN A 1 80 ? 5.267 -12.994 -12.054 1.00 97.44 80 ASN A O 1
ATOM 604 N N . ASP A 1 81 ? 3.061 -12.994 -12.525 1.00 97.06 81 ASP A N 1
ATOM 605 C CA . ASP A 1 81 ? 2.576 -13.652 -11.306 1.00 97.06 81 ASP A CA 1
ATOM 606 C C . ASP A 1 81 ? 2.866 -12.840 -10.018 1.00 97.06 81 ASP A C 1
ATOM 608 O O . ASP A 1 81 ? 3.097 -13.401 -8.946 1.00 97.06 81 ASP A O 1
ATOM 612 N N . LEU A 1 82 ? 2.842 -11.508 -10.110 1.00 98.44 82 LEU A N 1
ATOM 613 C CA . LEU A 1 82 ? 3.029 -10.584 -8.989 1.00 98.44 82 LEU A CA 1
ATOM 614 C C . LEU A 1 82 ? 1.685 -10.108 -8.426 1.00 98.44 82 LEU A C 1
ATOM 616 O O . LEU A 1 82 ? 0.707 -9.945 -9.156 1.00 98.44 82 LEU A O 1
ATOM 620 N N . TYR A 1 83 ? 1.658 -9.824 -7.126 1.00 98.88 83 TYR A N 1
ATOM 621 C CA . TYR A 1 83 ? 0.602 -9.028 -6.504 1.00 98.88 83 TYR A CA 1
ATOM 622 C C . TYR A 1 83 ? 0.799 -7.540 -6.776 1.00 98.88 83 TYR A C 1
ATOM 624 O O . TYR A 1 83 ? 1.923 -7.084 -6.974 1.00 98.88 83 TYR A O 1
ATOM 632 N N . ILE A 1 84 ? -0.286 -6.772 -6.741 1.00 98.88 84 ILE A N 1
ATOM 633 C CA . ILE A 1 84 ? -0.223 -5.316 -6.837 1.00 98.88 84 ILE A CA 1
ATOM 634 C C . ILE A 1 84 ? -1.165 -4.657 -5.830 1.00 98.88 84 ILE A C 1
ATOM 636 O O . ILE A 1 84 ? -2.335 -5.026 -5.718 1.00 98.88 84 ILE A O 1
ATOM 640 N N . ILE A 1 85 ? -0.642 -3.693 -5.078 1.00 98.94 85 ILE A N 1
ATOM 641 C CA . ILE A 1 85 ? -1.412 -2.876 -4.139 1.00 98.94 85 ILE A CA 1
ATOM 642 C C . ILE A 1 85 ? -1.652 -1.529 -4.807 1.00 98.94 85 ILE A C 1
ATOM 644 O O . ILE A 1 85 ? -0.707 -0.786 -5.038 1.00 98.94 85 ILE A O 1
ATOM 648 N N . ILE A 1 86 ? -2.904 -1.229 -5.142 1.00 98.94 86 ILE A N 1
ATOM 649 C CA . ILE A 1 86 ? -3.286 0.039 -5.767 1.00 98.94 86 ILE A CA 1
ATOM 650 C C . ILE A 1 86 ? -3.610 1.039 -4.662 1.00 98.94 86 ILE A C 1
ATOM 652 O O . ILE A 1 86 ? -4.537 0.800 -3.884 1.00 98.94 86 ILE A O 1
ATOM 656 N N . ALA A 1 87 ? -2.887 2.154 -4.638 1.00 98.88 87 ALA A N 1
ATOM 657 C CA . ALA A 1 87 ? -3.084 3.249 -3.702 1.00 98.88 87 ALA A CA 1
ATOM 658 C C . ALA A 1 87 ? -3.451 4.552 -4.427 1.00 98.88 87 ALA A C 1
ATOM 660 O O . ALA A 1 87 ? -2.908 4.867 -5.492 1.00 98.88 87 ALA A O 1
ATOM 661 N N . LEU A 1 88 ? -4.353 5.334 -3.826 1.00 98.81 88 LEU A N 1
ATOM 662 C CA . LEU A 1 88 ? -4.508 6.750 -4.165 1.00 98.81 88 LEU A CA 1
ATOM 663 C C . LEU A 1 88 ? -3.392 7.534 -3.467 1.00 98.81 88 LEU A C 1
ATOM 665 O O . LEU A 1 88 ? -3.327 7.564 -2.242 1.00 98.81 88 LEU A O 1
ATOM 669 N N . ALA A 1 89 ? -2.515 8.152 -4.245 1.00 97.88 89 ALA A N 1
ATOM 670 C CA . ALA A 1 89 ? -1.340 8.872 -3.781 1.00 97.88 89 ALA A CA 1
ATOM 671 C C . ALA A 1 89 ? -1.630 10.358 -3.513 1.00 97.88 89 ALA A C 1
ATOM 673 O O . ALA A 1 89 ? -2.742 10.854 -3.738 1.00 97.88 89 ALA A O 1
ATOM 674 N N . ASN A 1 90 ? -0.624 11.095 -3.041 1.00 96.75 90 ASN A N 1
ATOM 675 C CA . ASN A 1 90 ? -0.765 12.508 -2.681 1.00 96.75 90 ASN A CA 1
ATOM 676 C C . ASN A 1 90 ? -0.095 13.473 -3.668 1.00 96.75 90 ASN A C 1
ATOM 678 O O . ASN A 1 90 ? -0.364 14.678 -3.615 1.00 96.75 90 ASN A O 1
ATOM 682 N N . GLY A 1 91 ? 0.802 12.995 -4.537 1.00 93.31 91 GLY A N 1
ATOM 683 C CA . GLY A 1 91 ? 1.724 13.859 -5.268 1.00 93.31 91 GLY A CA 1
ATOM 684 C C . GLY A 1 91 ? 2.464 14.811 -4.324 1.00 93.31 91 GLY A C 1
ATOM 685 O O . GLY A 1 91 ? 3.055 14.397 -3.335 1.00 93.31 91 GLY A O 1
ATOM 686 N N . GLY A 1 92 ? 2.396 16.118 -4.582 1.00 92.50 92 GLY A N 1
ATOM 687 C CA . GLY A 1 92 ? 3.045 17.133 -3.738 1.00 92.50 92 GLY A CA 1
ATOM 688 C C . GLY A 1 92 ? 2.348 17.456 -2.405 1.00 92.50 92 GLY A C 1
ATOM 689 O O . GLY A 1 92 ? 2.683 18.476 -1.807 1.00 92.50 92 GLY A O 1
ATOM 690 N N . LYS A 1 93 ? 1.350 16.674 -1.966 1.00 96.19 93 LYS A N 1
ATOM 691 C CA . LYS A 1 93 ? 0.467 16.994 -0.822 1.00 96.19 93 LYS A CA 1
ATOM 692 C C . LYS A 1 93 ? 0.420 15.885 0.243 1.00 96.19 93 LYS A C 1
ATOM 694 O O . LYS A 1 93 ? -0.657 15.556 0.737 1.00 96.19 93 LYS A O 1
ATOM 699 N N . ASN A 1 94 ? 1.555 15.259 0.561 1.00 97.00 94 ASN A N 1
ATOM 700 C CA . ASN A 1 94 ? 1.624 14.258 1.638 1.00 97.00 94 ASN A CA 1
ATOM 701 C C . ASN A 1 94 ? 1.063 14.818 2.956 1.00 97.00 94 ASN A C 1
ATOM 703 O O . ASN A 1 94 ? 1.239 16.001 3.259 1.00 97.00 94 ASN A O 1
ATOM 707 N N . GLY A 1 95 ? 0.410 13.964 3.745 1.00 97.81 95 GLY A N 1
ATOM 708 C CA . GLY A 1 95 ? -0.238 14.369 4.993 1.00 97.81 95 GLY A CA 1
ATOM 709 C C . GLY A 1 95 ? -1.578 15.086 4.797 1.00 97.81 95 GLY A C 1
ATOM 710 O O . GLY A 1 95 ? -2.027 15.776 5.712 1.00 97.81 95 GLY A O 1
ATOM 711 N N . ASP A 1 96 ? -2.193 14.948 3.621 1.00 98.38 96 ASP A N 1
ATOM 712 C CA . ASP A 1 96 ? -3.462 15.571 3.241 1.00 98.38 96 ASP A CA 1
ATOM 713 C C . ASP A 1 96 ? -4.272 14.651 2.309 1.00 98.38 96 ASP A C 1
ATOM 715 O O . ASP A 1 96 ? -3.739 13.697 1.733 1.00 98.38 96 ASP A O 1
ATOM 719 N N . TYR A 1 97 ? -5.569 14.925 2.156 1.00 98.31 97 TYR A N 1
ATOM 720 C CA . TYR A 1 97 ? -6.466 14.147 1.301 1.00 98.31 97 TYR A CA 1
ATOM 721 C C . TYR A 1 97 ? -7.618 14.982 0.729 1.00 98.31 97 TYR A C 1
ATOM 723 O O . TYR A 1 97 ? -7.996 16.031 1.246 1.00 98.31 97 TYR A O 1
ATOM 731 N N . SER A 1 98 ? -8.266 14.455 -0.313 1.00 98.38 98 SER A N 1
ATOM 732 C CA . SER A 1 98 ? -9.556 14.954 -0.800 1.00 98.38 98 SER A CA 1
ATOM 733 C C . SER A 1 98 ? -10.609 13.854 -0.725 1.00 98.38 98 SER A C 1
ATOM 735 O O . SER A 1 98 ? -10.530 12.868 -1.455 1.00 98.38 98 SER A O 1
ATOM 737 N N . LEU A 1 99 ? -11.619 14.029 0.137 1.00 98.50 99 LEU A N 1
ATOM 738 C CA . LEU A 1 99 ? -12.700 13.047 0.287 1.00 98.50 99 LEU A CA 1
ATOM 739 C C . LEU A 1 99 ? -13.430 12.806 -1.038 1.00 98.50 99 LEU A C 1
ATOM 741 O O . LEU A 1 99 ? -13.631 11.664 -1.435 1.00 98.50 99 LEU A O 1
ATOM 745 N N . SER A 1 100 ? -13.807 13.881 -1.732 1.00 98.19 100 SER A N 1
ATOM 746 C CA . SER A 1 100 ? -14.552 13.783 -2.988 1.00 98.19 100 SER A CA 1
ATOM 747 C C . SER A 1 100 ? -13.737 13.104 -4.087 1.00 98.19 100 SER A C 1
ATOM 749 O O . SER A 1 100 ? -14.290 12.293 -4.832 1.00 98.19 100 SER A O 1
ATOM 751 N N . TYR A 1 101 ? -12.430 13.379 -4.170 1.00 98.69 101 TYR A N 1
ATOM 752 C CA . TYR A 1 101 ? -11.562 12.698 -5.129 1.00 98.69 101 TYR A CA 1
ATOM 753 C C . TYR A 1 101 ? -11.394 11.219 -4.774 1.00 98.69 101 TYR A C 1
ATOM 755 O O . TYR A 1 101 ? -11.532 10.376 -5.653 1.00 98.69 101 TYR A O 1
ATOM 763 N N . ALA A 1 102 ? -11.179 10.882 -3.499 1.00 98.75 102 ALA A N 1
ATOM 764 C CA . ALA A 1 102 ? -11.067 9.493 -3.057 1.00 98.75 102 ALA A CA 1
ATOM 765 C C . ALA A 1 102 ? -12.341 8.684 -3.341 1.00 98.75 102 ALA A C 1
ATOM 767 O O . ALA A 1 102 ? -12.269 7.559 -3.835 1.00 98.75 102 ALA A O 1
ATOM 768 N N . GLU A 1 103 ? -13.524 9.258 -3.105 1.00 98.81 103 GLU A N 1
ATOM 769 C CA . GLU A 1 103 ? -14.784 8.614 -3.478 1.00 98.81 103 GLU A CA 1
ATOM 770 C C . GLU A 1 103 ? -14.904 8.403 -4.993 1.00 98.81 103 GLU A C 1
ATOM 772 O O . GLU A 1 103 ? -15.340 7.336 -5.428 1.00 98.81 103 GLU A O 1
ATOM 777 N N . ALA A 1 104 ? -14.539 9.401 -5.805 1.00 98.81 104 ALA A N 1
ATOM 778 C CA . ALA A 1 104 ? -14.568 9.292 -7.263 1.00 98.81 104 ALA A CA 1
ATOM 779 C C . ALA A 1 104 ? -13.575 8.234 -7.774 1.00 98.81 104 ALA A C 1
ATOM 781 O O . ALA A 1 104 ? -13.938 7.396 -8.600 1.00 98.81 104 ALA A O 1
ATOM 782 N N . PHE A 1 105 ? -12.362 8.226 -7.221 1.00 98.88 105 PHE A N 1
ATOM 783 C CA . PHE A 1 105 ? -11.311 7.257 -7.509 1.00 98.88 105 PHE A CA 1
ATOM 784 C C . PHE A 1 105 ? -11.779 5.833 -7.226 1.00 98.88 105 PHE A C 1
ATOM 786 O O . PHE A 1 105 ? -11.738 4.984 -8.115 1.00 98.88 105 PHE A O 1
ATOM 793 N N . TRP A 1 106 ? -12.317 5.569 -6.033 1.00 98.94 106 TRP A N 1
ATOM 794 C CA . TRP A 1 106 ? -12.775 4.223 -5.694 1.00 98.94 106 TRP A CA 1
ATOM 795 C C . TRP A 1 106 ? -14.048 3.815 -6.436 1.00 98.94 106 TRP A C 1
ATOM 797 O O . TRP A 1 106 ? -14.180 2.644 -6.784 1.00 98.94 106 TRP A O 1
ATOM 807 N N . LYS A 1 107 ? -14.950 4.748 -6.775 1.00 98.88 107 LYS A N 1
ATOM 808 C CA . LYS A 1 107 ? -16.090 4.456 -7.668 1.00 98.88 107 LYS A CA 1
ATOM 809 C C . LYS A 1 107 ? -15.626 4.025 -9.062 1.00 98.88 107 LYS A C 1
ATOM 811 O O . LYS A 1 107 ? -16.302 3.216 -9.690 1.00 98.88 107 LYS A O 1
ATOM 816 N N . PHE A 1 108 ? -14.489 4.538 -9.531 1.00 98.88 108 PHE A N 1
ATOM 817 C CA . PHE A 1 108 ? -13.910 4.172 -10.820 1.00 98.88 108 PHE A CA 1
ATOM 818 C C . PHE A 1 108 ? -13.108 2.860 -10.753 1.00 98.88 108 PHE A C 1
ATOM 820 O O . PHE A 1 108 ? -13.376 1.927 -11.512 1.00 98.88 108 PHE A O 1
ATOM 827 N N . TYR A 1 109 ? -12.142 2.755 -9.836 1.00 98.94 109 TYR A N 1
ATOM 828 C CA . TYR A 1 109 ? -11.170 1.657 -9.819 1.00 98.94 109 TYR A CA 1
ATOM 829 C C . TYR A 1 109 ? -11.628 0.397 -9.079 1.00 98.94 109 TYR A C 1
ATOM 831 O O . TYR A 1 109 ? -11.224 -0.701 -9.470 1.00 98.94 109 TYR A O 1
ATOM 839 N N . ALA A 1 110 ? -12.495 0.511 -8.063 1.00 98.94 110 ALA A N 1
ATOM 840 C CA . ALA A 1 110 ? -12.979 -0.666 -7.342 1.00 98.94 110 ALA A CA 1
ATOM 841 C C . ALA A 1 110 ? -13.724 -1.658 -8.257 1.00 98.94 110 ALA A C 1
ATOM 843 O O . ALA A 1 110 ? -13.333 -2.823 -8.287 1.00 98.94 110 ALA A O 1
ATOM 844 N N . PRO A 1 111 ? -14.738 -1.265 -9.061 1.00 98.88 111 PRO A N 1
ATOM 845 C CA . PRO A 1 111 ? -15.372 -2.212 -9.982 1.00 98.88 111 PRO A CA 1
ATOM 846 C C . PRO A 1 111 ? -14.417 -2.677 -11.088 1.00 98.88 111 PRO A C 1
ATOM 848 O O . PRO A 1 111 ? -14.488 -3.829 -11.515 1.00 98.88 111 PRO A O 1
ATOM 851 N N . ARG A 1 112 ? -13.503 -1.805 -11.538 1.00 98.81 112 ARG A N 1
ATOM 852 C CA . ARG A 1 112 ? -12.582 -2.081 -12.650 1.00 98.81 112 ARG A CA 1
ATOM 853 C C . ARG A 1 112 ? -11.661 -3.269 -12.381 1.00 98.81 112 ARG A C 1
ATOM 855 O O . ARG A 1 112 ? -11.429 -4.069 -13.284 1.00 98.81 112 ARG A O 1
ATOM 862 N N . TYR A 1 113 ? -11.159 -3.392 -11.152 1.00 98.81 113 TYR A N 1
ATOM 863 C CA . TYR A 1 113 ? -10.236 -4.466 -10.774 1.00 98.81 113 TYR A CA 1
ATOM 864 C C . TYR A 1 113 ? -10.826 -5.450 -9.756 1.00 98.81 113 TYR A C 1
ATOM 866 O O . TYR A 1 113 ? -10.097 -6.281 -9.222 1.00 98.81 113 TYR A O 1
ATOM 874 N N . ALA A 1 114 ? -12.142 -5.417 -9.519 1.00 98.75 114 ALA A N 1
ATOM 875 C CA . ALA A 1 114 ? -12.814 -6.292 -8.556 1.00 98.75 114 ALA A CA 1
ATOM 876 C C . ALA A 1 114 ? -12.532 -7.783 -8.800 1.00 98.75 114 ALA A C 1
ATOM 878 O O . ALA A 1 114 ? -12.391 -8.549 -7.848 1.00 98.75 114 ALA A O 1
ATOM 879 N N . SER A 1 115 ? -12.439 -8.206 -10.065 1.00 98.25 115 SER A N 1
ATOM 880 C CA . SER A 1 115 ? -12.176 -9.597 -10.460 1.00 98.25 115 SER A CA 1
ATOM 881 C C . SER A 1 115 ? -10.689 -9.960 -10.542 1.00 98.25 115 SER A C 1
ATOM 883 O O . SER A 1 115 ? -10.371 -11.135 -10.709 1.00 98.25 115 SER A O 1
ATOM 885 N N . GLN A 1 116 ? -9.780 -8.990 -10.407 1.00 98.56 116 GLN A N 1
ATOM 886 C CA . GLN A 1 116 ? -8.339 -9.222 -10.482 1.00 98.56 116 GLN A CA 1
ATOM 887 C C . GLN A 1 116 ? -7.846 -9.764 -9.142 1.00 98.56 116 GLN A C 1
ATOM 889 O O . GLN A 1 116 ? -7.722 -9.041 -8.154 1.00 98.56 116 GLN A O 1
ATOM 894 N N . THR A 1 117 ? -7.614 -11.072 -9.076 1.00 98.56 117 THR A N 1
ATOM 895 C CA . THR A 1 117 ? -7.327 -11.761 -7.813 1.00 98.56 117 THR A CA 1
ATOM 896 C C . THR A 1 117 ? -5.987 -11.365 -7.204 1.00 98.56 117 THR A C 1
ATOM 898 O O . THR A 1 117 ? -5.843 -11.427 -5.991 1.00 98.56 117 THR A O 1
ATOM 901 N N . HIS A 1 118 ? -5.030 -10.898 -8.000 1.00 98.69 118 HIS A N 1
ATOM 902 C CA . HIS A 1 118 ? -3.726 -10.421 -7.539 1.00 98.69 118 HIS A CA 1
ATOM 903 C C . HIS A 1 118 ? -3.729 -8.960 -7.051 1.00 98.69 118 HIS A C 1
ATOM 905 O O . HIS A 1 118 ? -2.673 -8.441 -6.695 1.00 98.69 118 HIS A O 1
ATOM 911 N N . VAL A 1 119 ? -4.886 -8.291 -7.027 1.00 98.88 119 VAL A N 1
ATOM 912 C CA . VAL A 1 119 ? -5.010 -6.877 -6.645 1.00 98.88 119 VAL A CA 1
ATOM 913 C C . VAL A 1 119 ? -5.484 -6.724 -5.196 1.00 98.88 119 VAL A C 1
ATOM 915 O O . VAL A 1 119 ? -6.411 -7.409 -4.755 1.00 98.88 119 VAL A O 1
ATOM 918 N N . LEU A 1 120 ? -4.869 -5.785 -4.476 1.00 98.88 120 LEU A N 1
ATOM 919 C CA . LEU A 1 120 ? -5.330 -5.244 -3.195 1.00 98.88 120 LEU A CA 1
ATOM 920 C C . LEU A 1 120 ? -5.559 -3.733 -3.329 1.00 98.88 120 LEU A C 1
ATOM 922 O O . LEU A 1 120 ? -4.949 -3.086 -4.182 1.00 98.88 120 LEU A O 1
ATOM 926 N N . TYR A 1 121 ? -6.400 -3.169 -2.464 1.00 98.94 121 TYR A N 1
ATOM 927 C CA . TYR A 1 121 ? -6.687 -1.735 -2.437 1.00 98.94 121 TYR A CA 1
ATOM 928 C C . TYR A 1 121 ? -6.200 -1.090 -1.148 1.00 98.94 121 TYR A C 1
ATOM 930 O O . TYR A 1 121 ? -6.579 -1.524 -0.067 1.00 98.94 121 TYR A O 1
ATOM 938 N N . GLU A 1 122 ? -5.420 -0.024 -1.261 1.00 98.94 122 GLU A N 1
ATOM 939 C CA . GLU A 1 122 ? -5.005 0.832 -0.153 1.00 98.94 122 GLU A CA 1
ATOM 940 C C . GLU A 1 122 ? -5.673 2.195 -0.284 1.00 98.94 122 GLU A C 1
ATOM 942 O O . GLU A 1 122 ? -5.435 2.910 -1.252 1.00 98.94 122 GLU A O 1
ATOM 947 N N . ILE A 1 123 ? -6.541 2.551 0.668 1.00 98.94 123 ILE A N 1
ATOM 948 C CA . ILE A 1 123 ? -7.537 3.619 0.477 1.00 98.94 123 ILE A CA 1
ATOM 949 C C . ILE A 1 123 ? -6.934 4.965 0.059 1.00 98.94 123 ILE A C 1
ATOM 951 O O . ILE A 1 123 ? -7.474 5.60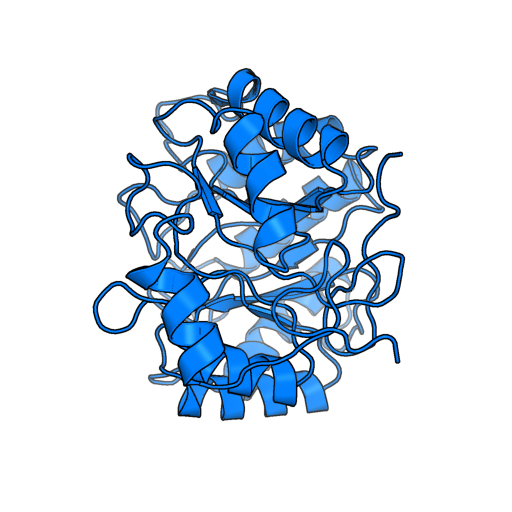8 -0.843 1.00 98.94 123 ILE A O 1
ATOM 955 N N . GLN A 1 124 ? -5.885 5.413 0.740 1.00 98.81 124 GLN A N 1
ATOM 956 C CA . GLN A 1 124 ? -5.253 6.711 0.528 1.00 98.81 124 GLN A CA 1
ATOM 957 C C . GLN A 1 124 ? -3.888 6.683 1.201 1.00 98.81 124 GLN A C 1
ATOM 959 O O . GLN A 1 124 ? -3.820 6.410 2.396 1.00 98.81 124 GLN A O 1
ATOM 964 N N . ASN A 1 125 ? -2.845 7.026 0.459 1.00 98.88 125 ASN A N 1
ATOM 965 C CA . ASN A 1 125 ? -1.511 7.236 0.989 1.00 98.88 125 ASN A CA 1
ATOM 966 C C . ASN A 1 125 ? -1.498 8.443 1.939 1.00 98.88 125 ASN A C 1
ATOM 968 O O . ASN A 1 125 ? -2.101 9.473 1.629 1.00 98.88 125 ASN A O 1
ATOM 972 N N . GLU A 1 126 ? -0.847 8.298 3.095 1.00 98.06 126 GLU A N 1
ATOM 973 C CA . GLU A 1 126 ? -0.568 9.347 4.090 1.00 98.06 126 GLU A CA 1
ATOM 974 C C . GLU A 1 126 ? -1.632 10.465 4.211 1.00 98.06 126 GLU A C 1
ATOM 976 O O . GLU A 1 126 ? -1.327 11.639 3.993 1.00 98.06 126 GLU A O 1
ATOM 981 N N . PRO A 1 127 ? -2.895 10.157 4.559 1.00 98.44 127 PRO A N 1
ATOM 982 C CA . PRO A 1 127 ? -3.977 11.143 4.537 1.00 98.44 127 PRO A CA 1
ATOM 983 C C . PRO A 1 127 ? -3.875 12.202 5.643 1.00 98.44 127 PRO A C 1
ATOM 985 O O . PRO A 1 127 ? -4.618 13.175 5.629 1.00 98.44 127 PRO A O 1
ATOM 988 N N . VAL A 1 128 ? -3.026 12.010 6.653 1.00 97.81 128 VAL A N 1
ATOM 989 C CA . VAL A 1 128 ? -2.933 12.908 7.812 1.00 97.81 128 VAL A CA 1
ATOM 990 C C . VAL A 1 128 ? -1.478 13.116 8.177 1.00 97.81 128 VAL A C 1
ATOM 992 O O . VAL A 1 128 ? -0.732 12.152 8.333 1.00 97.81 128 VAL A O 1
ATOM 995 N N . SER A 1 129 ? -1.117 14.375 8.395 1.00 95.12 129 SER A N 1
ATOM 996 C CA . SER A 1 129 ? 0.169 14.843 8.895 1.00 95.12 129 SER A CA 1
ATOM 997 C C . SER A 1 129 ? 0.282 14.624 10.418 1.00 95.12 129 SER A C 1
ATOM 999 O O . SER A 1 129 ? -0.221 15.427 11.206 1.00 95.12 129 SER A O 1
ATOM 1001 N N . TRP A 1 130 ? 0.959 13.588 10.917 1.00 93.94 130 TRP A N 1
ATOM 1002 C CA . TRP A 1 130 ? 1.670 12.532 10.170 1.00 93.94 130 TRP A CA 1
ATOM 1003 C C . TRP A 1 130 ? 1.265 11.116 10.586 1.00 93.94 130 TRP A C 1
ATOM 1005 O O . TRP A 1 130 ? 1.881 10.145 10.176 1.00 93.94 130 TRP A O 1
ATOM 1015 N N . GLY A 1 131 ? 0.249 10.944 11.423 1.00 94.69 131 GLY A N 1
ATOM 1016 C CA . GLY A 1 131 ? -0.048 9.632 11.980 1.00 94.69 131 GLY A CA 1
ATOM 1017 C C . GLY A 1 131 ? -1.277 9.636 12.876 1.00 94.69 131 GLY A C 1
ATOM 1018 O O . GLY A 1 131 ? -2.016 10.624 12.908 1.00 94.69 131 GLY A O 1
ATOM 1019 N N . PRO A 1 132 ? -1.521 8.529 13.588 1.00 95.44 132 PRO A N 1
ATOM 1020 C CA . PRO A 1 132 ? -2.656 8.421 14.487 1.00 95.44 132 PRO A CA 1
ATOM 1021 C C . PRO A 1 132 ? -2.504 9.388 15.677 1.00 95.44 132 PRO A C 1
ATOM 1023 O O . PRO A 1 132 ? -1.376 9.688 16.084 1.00 95.44 132 PRO A O 1
ATOM 1026 N N . PRO A 1 133 ? -3.612 9.816 16.307 1.00 95.94 133 PRO A N 1
ATOM 1027 C CA . PRO A 1 133 ? -4.989 9.405 16.015 1.00 95.94 133 PRO A CA 1
ATOM 1028 C C . PRO A 1 133 ? -5.696 10.275 14.958 1.00 95.94 133 PRO A C 1
ATOM 1030 O O . PRO A 1 133 ? -5.797 11.496 15.093 1.00 95.94 133 PRO A O 1
ATOM 1033 N N . TYR A 1 134 ? -6.274 9.633 13.943 1.00 97.06 134 TYR A N 1
ATOM 1034 C CA . TYR A 1 134 ? -7.105 10.250 12.898 1.00 97.06 134 TYR A CA 1
ATOM 1035 C C . TYR A 1 134 ? -8.500 10.636 13.398 1.00 97.06 134 TYR A C 1
ATOM 1037 O O . TYR A 1 134 ? -9.151 11.510 12.823 1.00 97.06 134 TYR A O 1
ATOM 1045 N N . ASN A 1 135 ? -8.977 9.984 14.460 1.00 96.19 135 ASN A N 1
ATOM 1046 C CA . ASN A 1 135 ? -10.250 10.286 15.107 1.00 96.19 135 ASN A CA 1
ATOM 1047 C C . ASN A 1 135 ? -10.203 11.547 15.994 1.00 96.19 135 ASN A C 1
ATOM 1049 O O . ASN A 1 135 ? -11.234 11.950 16.534 1.00 96.19 135 ASN A O 1
ATOM 1053 N N . SER A 1 136 ? -9.033 12.176 16.146 1.00 95.56 136 SER A N 1
ATOM 1054 C CA . SER A 1 136 ? -8.882 13.400 16.929 1.00 95.56 136 SER A CA 1
ATOM 1055 C C . SER A 1 136 ? -9.482 14.613 16.218 1.00 95.56 136 SER A C 1
ATOM 1057 O O . SER A 1 136 ? -9.266 14.835 15.026 1.00 95.56 136 SER A O 1
ATOM 1059 N N . ALA A 1 137 ? -10.140 15.483 16.989 1.00 95.94 137 ALA A N 1
ATOM 1060 C CA . ALA A 1 137 ? -10.596 16.794 16.526 1.00 95.94 137 ALA A CA 1
ATOM 1061 C C . ALA A 1 137 ? -9.441 17.746 16.146 1.00 95.94 137 ALA A C 1
ATOM 1063 O O . ALA A 1 137 ? -9.680 18.786 15.539 1.00 95.94 137 ALA A O 1
ATOM 1064 N N . THR A 1 138 ? -8.199 17.405 16.504 1.00 95.19 138 THR A N 1
ATOM 1065 C CA . THR A 1 138 ? -6.988 18.176 16.184 1.00 95.19 138 THR A CA 1
ATOM 1066 C C . THR A 1 138 ? -6.087 17.501 15.148 1.00 95.19 138 THR A C 1
ATOM 1068 O O . THR A 1 138 ? -4.994 18.008 14.887 1.00 95.19 138 THR A O 1
ATOM 1071 N N . ALA A 1 139 ? -6.523 16.382 14.553 1.00 95.69 139 ALA A N 1
ATOM 1072 C CA . ALA A 1 139 ? -5.832 15.771 13.418 1.00 95.69 139 ALA A CA 1
ATOM 1073 C C . ALA A 1 139 ? -5.721 16.766 12.247 1.00 95.69 139 ALA A C 1
ATOM 1075 O O . ALA A 1 139 ? -6.560 17.657 12.094 1.00 95.69 139 ALA A O 1
ATOM 1076 N N . LYS A 1 140 ? -4.674 16.641 11.427 1.00 96.19 140 LYS A N 1
ATOM 1077 C CA . LYS A 1 140 ? -4.400 17.569 10.322 1.00 96.19 140 LYS A CA 1
ATOM 1078 C C . LYS A 1 140 ? -4.207 16.820 9.002 1.00 96.19 140 LYS A C 1
ATOM 1080 O O . LYS A 1 140 ? -3.171 16.178 8.866 1.00 96.19 140 LYS A O 1
ATOM 1085 N N . PRO A 1 141 ? -5.138 16.943 8.045 1.00 97.75 141 PRO A N 1
ATOM 1086 C CA . PRO A 1 141 ? -6.517 17.429 8.210 1.00 97.75 141 PRO A CA 1
ATOM 1087 C C . PRO A 1 141 ? -7.355 16.545 9.158 1.00 97.75 141 PRO A C 1
ATOM 1089 O O . PRO A 1 141 ? -7.008 15.401 9.456 1.00 97.75 141 PRO A O 1
ATOM 1092 N N . THR A 1 142 ? -8.487 17.068 9.638 1.00 97.88 142 THR A N 1
ATOM 1093 C CA . THR A 1 142 ? -9.476 16.284 10.398 1.00 97.88 142 THR A CA 1
ATOM 1094 C C . THR A 1 142 ? -10.321 15.412 9.464 1.00 97.88 142 THR A C 1
ATOM 1096 O O . THR A 1 142 ? -10.274 15.545 8.243 1.00 97.88 142 THR A O 1
ATOM 1099 N N . GLY A 1 143 ? -11.123 14.499 10.023 1.00 97.81 143 GLY A N 1
ATOM 1100 C CA . GLY A 1 143 ? -12.135 13.758 9.258 1.00 97.81 143 GLY A CA 1
ATOM 1101 C C . GLY A 1 143 ? -11.619 12.539 8.489 1.00 97.81 143 GLY A C 1
ATOM 1102 O O . GLY A 1 143 ? -12.405 11.886 7.803 1.00 97.81 143 GLY A O 1
ATOM 1103 N N . ALA A 1 144 ? -10.344 12.170 8.643 1.00 98.25 144 ALA A N 1
ATOM 1104 C CA . ALA A 1 144 ? -9.765 11.027 7.941 1.00 98.25 144 ALA A CA 1
ATOM 1105 C C . ALA A 1 144 ? -10.463 9.692 8.272 1.00 98.25 144 ALA A C 1
ATOM 1107 O O . ALA A 1 144 ? -10.506 8.810 7.424 1.00 98.25 144 ALA A O 1
ATOM 1108 N N . ILE A 1 145 ? -11.114 9.542 9.435 1.00 98.75 145 ILE A N 1
ATOM 1109 C CA . ILE A 1 145 ? -11.981 8.372 9.683 1.00 98.75 145 ILE A CA 1
ATOM 1110 C C . ILE A 1 145 ? -13.158 8.324 8.696 1.00 98.75 145 ILE A C 1
ATOM 1112 O O . ILE A 1 145 ? -13.469 7.255 8.180 1.00 98.75 145 ILE A O 1
ATOM 1116 N N . ASN A 1 146 ? -13.793 9.461 8.386 1.00 98.75 146 ASN A N 1
ATOM 1117 C CA . ASN A 1 146 ? -14.879 9.499 7.404 1.00 98.75 146 ASN A CA 1
ATOM 1118 C C . ASN A 1 146 ? -14.372 9.146 5.998 1.00 98.75 146 ASN A C 1
ATOM 1120 O O . ASN A 1 146 ? -15.045 8.401 5.293 1.00 98.75 146 ASN A O 1
ATOM 1124 N N . LEU A 1 147 ? -13.164 9.587 5.622 1.00 98.81 147 LEU A N 1
ATOM 1125 C CA . LEU A 1 147 ? -12.500 9.131 4.394 1.00 98.81 147 LEU A CA 1
ATOM 1126 C C . LEU A 1 147 ? -12.422 7.600 4.326 1.00 98.81 147 LEU A C 1
ATOM 1128 O O . LEU A 1 147 ? -12.881 7.014 3.346 1.00 98.81 147 LEU A O 1
ATOM 1132 N N . GLN A 1 148 ? -11.901 6.954 5.375 1.00 98.88 148 GLN A N 1
ATOM 1133 C CA . GLN A 1 148 ? -11.788 5.491 5.415 1.00 98.88 148 GLN A CA 1
ATOM 1134 C C . GLN A 1 148 ? -13.165 4.813 5.299 1.00 98.88 148 GLN A C 1
ATOM 1136 O O . GLN A 1 148 ? -13.324 3.850 4.551 1.00 98.88 148 GLN A O 1
ATOM 1141 N N . VAL A 1 149 ? -14.181 5.340 5.993 1.00 98.94 149 VAL A N 1
ATOM 1142 C CA . VAL A 1 149 ? -15.554 4.805 5.976 1.00 98.94 149 VAL A CA 1
ATOM 1143 C C . VAL A 1 149 ? -16.184 4.887 4.584 1.00 98.94 149 VAL A C 1
ATOM 1145 O O . VAL A 1 149 ? -16.743 3.890 4.119 1.00 98.94 149 VAL A O 1
ATOM 1148 N N . GLN A 1 150 ? -16.125 6.047 3.921 1.00 98.88 150 GLN A N 1
ATOM 1149 C CA . GLN A 1 150 ? -16.761 6.228 2.610 1.00 98.88 150 GLN A CA 1
ATOM 1150 C C . GLN A 1 150 ? -16.060 5.396 1.536 1.00 98.88 150 GLN A C 1
ATOM 1152 O O . GLN A 1 150 ? -16.725 4.667 0.795 1.00 98.88 150 GLN A O 1
ATOM 1157 N N . ALA A 1 151 ? -14.724 5.426 1.505 1.00 98.88 151 ALA A N 1
ATOM 1158 C CA . ALA A 1 151 ? -13.945 4.622 0.572 1.00 98.88 151 ALA A CA 1
ATOM 1159 C C . ALA A 1 151 ? -14.215 3.122 0.765 1.00 98.88 151 ALA A C 1
ATOM 1161 O O . ALA A 1 151 ? -14.518 2.429 -0.202 1.00 98.88 151 ALA A O 1
ATOM 1162 N N . TYR A 1 152 ? -14.217 2.621 2.006 1.00 98.94 152 TYR A N 1
ATOM 1163 C CA . TYR A 1 152 ? -14.513 1.213 2.286 1.00 98.94 152 TYR A CA 1
ATOM 1164 C C . TYR A 1 152 ? -15.905 0.790 1.822 1.00 98.94 152 TYR A C 1
ATOM 1166 O O . TYR A 1 152 ? -16.052 -0.269 1.215 1.00 98.94 152 TYR A O 1
ATOM 1174 N N . LYS A 1 153 ? -16.932 1.611 2.074 1.00 98.88 153 LYS A N 1
ATOM 1175 C CA . LYS A 1 153 ? -18.305 1.316 1.635 1.00 98.88 153 LYS A CA 1
ATOM 1176 C C . LYS A 1 153 ? -18.401 1.232 0.113 1.00 98.88 153 LYS A C 1
ATOM 1178 O O . LYS A 1 153 ? -18.996 0.285 -0.397 1.00 98.88 153 LYS A O 1
ATOM 1183 N N . ILE A 1 154 ? -17.770 2.164 -0.600 1.00 98.94 154 ILE A N 1
ATOM 1184 C CA . ILE A 1 154 ? -17.688 2.147 -2.068 1.00 98.94 154 ILE A CA 1
ATOM 1185 C C . ILE A 1 154 ? -16.951 0.892 -2.546 1.00 98.94 154 ILE A C 1
ATOM 1187 O O . ILE A 1 154 ? -17.455 0.161 -3.397 1.00 98.94 154 ILE A O 1
ATOM 1191 N N . ILE A 1 155 ? -15.784 0.601 -1.971 1.00 98.94 155 ILE A N 1
ATOM 1192 C CA . ILE A 1 155 ? -14.994 -0.572 -2.338 1.00 98.94 155 ILE A CA 1
ATOM 1193 C C . ILE A 1 155 ? -15.793 -1.854 -2.106 1.00 98.94 155 ILE A C 1
ATOM 1195 O O . ILE A 1 155 ? -15.870 -2.686 -3.000 1.00 98.94 155 ILE A O 1
ATOM 1199 N N . ARG A 1 156 ? -16.433 -2.029 -0.946 1.00 98.88 156 ARG A N 1
ATOM 1200 C CA . ARG A 1 156 ? -17.224 -3.233 -0.649 1.00 98.88 156 ARG A CA 1
ATOM 1201 C C . ARG A 1 156 ? -18.469 -3.359 -1.520 1.00 98.88 156 ARG A C 1
ATOM 1203 O O . ARG A 1 156 ? -18.855 -4.485 -1.821 1.00 98.88 156 ARG A O 1
ATOM 1210 N N . GLN A 1 157 ? -19.059 -2.247 -1.962 1.00 98.75 157 GLN A N 1
ATOM 1211 C CA . GLN A 1 157 ? -20.175 -2.258 -2.908 1.00 98.75 157 GLN A CA 1
ATOM 1212 C C . GLN A 1 157 ? -19.777 -2.870 -4.261 1.00 98.75 157 GLN A C 1
ATOM 1214 O O . GLN A 1 157 ? -20.556 -3.627 -4.835 1.00 98.75 157 GLN A O 1
ATOM 1219 N N . TYR A 1 158 ? -18.582 -2.557 -4.769 1.00 98.81 158 TYR A N 1
ATOM 1220 C CA . TYR A 1 158 ? -18.159 -2.961 -6.118 1.00 98.81 158 TYR A CA 1
ATOM 1221 C C . TYR A 1 158 ? -17.176 -4.139 -6.155 1.00 98.81 158 TYR A C 1
ATOM 1223 O O . TYR A 1 158 ? -17.110 -4.864 -7.144 1.00 98.81 158 TYR A O 1
ATOM 1231 N N . ALA A 1 159 ? -16.421 -4.343 -5.081 1.00 98.81 159 ALA A N 1
ATOM 1232 C CA . ALA A 1 159 ? -15.342 -5.314 -4.956 1.00 98.81 159 ALA A CA 1
ATOM 1233 C C . ALA A 1 159 ? -15.381 -5.999 -3.572 1.00 98.81 159 ALA A C 1
ATOM 1235 O O . ALA A 1 159 ? -14.446 -5.876 -2.772 1.00 98.81 159 ALA A O 1
ATOM 1236 N N . PRO A 1 160 ? -16.457 -6.749 -3.257 1.00 98.56 160 PRO A N 1
ATOM 1237 C CA . PRO A 1 160 ? -16.688 -7.304 -1.919 1.00 98.56 160 PRO A CA 1
ATOM 1238 C C . PRO A 1 160 ? -15.596 -8.279 -1.450 1.00 98.56 160 PRO A C 1
ATOM 1240 O O . PRO A 1 160 ? -15.421 -8.479 -0.252 1.00 98.56 160 PRO A O 1
ATOM 1243 N N . GLN A 1 161 ? -14.853 -8.879 -2.383 1.00 98.56 161 GLN A N 1
ATOM 1244 C CA . GLN A 1 161 ? -13.804 -9.861 -2.096 1.00 98.56 161 GLN A CA 1
ATOM 1245 C C . GLN A 1 161 ? -12.383 -9.287 -2.144 1.00 98.56 161 GLN A C 1
ATOM 1247 O O . GLN A 1 161 ? -11.438 -10.000 -1.809 1.00 98.56 161 GLN A O 1
ATOM 1252 N N . THR A 1 162 ? -12.195 -8.037 -2.570 1.00 98.88 162 THR A N 1
ATOM 1253 C CA . THR A 1 162 ? -10.848 -7.468 -2.699 1.00 98.88 162 THR A CA 1
ATOM 1254 C C . THR A 1 162 ? -10.311 -7.048 -1.324 1.00 98.88 162 THR A C 1
ATOM 1256 O O . THR A 1 162 ? -11.028 -6.352 -0.596 1.00 98.88 162 THR A O 1
ATOM 1259 N N . PRO A 1 163 ? -9.087 -7.465 -0.941 1.00 98.88 163 PRO A N 1
ATOM 1260 C CA . PRO A 1 163 ? -8.422 -6.988 0.271 1.00 98.88 163 PRO A CA 1
ATOM 1261 C C . PRO A 1 163 ? -8.377 -5.460 0.357 1.00 98.88 163 PRO A C 1
ATOM 1263 O O . PRO A 1 163 ? -8.107 -4.802 -0.649 1.00 98.88 163 PRO A O 1
ATOM 1266 N N . VAL A 1 164 ? -8.620 -4.906 1.550 1.00 98.94 164 VAL A N 1
ATOM 1267 C CA . VAL A 1 164 ? -8.561 -3.452 1.790 1.00 98.94 164 VAL A CA 1
ATOM 1268 C C . VAL A 1 164 ? -7.559 -3.118 2.882 1.00 98.94 164 VAL A C 1
ATOM 1270 O O . VAL A 1 164 ? -7.579 -3.710 3.961 1.00 98.94 164 VAL A O 1
ATOM 1273 N N . LEU A 1 165 ? -6.697 -2.150 2.599 1.00 99.00 165 LEU A N 1
ATOM 1274 C CA . LEU A 1 165 ? -5.730 -1.598 3.527 1.00 99.00 165 LEU A CA 1
ATOM 1275 C C . LEU A 1 165 ? -6.203 -0.214 3.975 1.00 99.00 165 LEU A C 1
ATOM 1277 O O . LEU A 1 165 ? -6.518 0.651 3.151 1.00 99.00 165 LEU A O 1
ATOM 1281 N N . PHE A 1 166 ? -6.284 -0.038 5.290 1.00 98.94 166 PHE A N 1
ATOM 1282 C CA . PHE A 1 166 ? -6.742 1.190 5.925 1.00 98.94 166 PHE A CA 1
ATOM 1283 C C . PHE A 1 166 ? -5.584 2.080 6.365 1.00 98.94 166 PHE A C 1
ATOM 1285 O O . PHE A 1 166 ? -4.518 1.595 6.744 1.00 98.94 166 PHE A O 1
ATOM 1292 N N . PHE A 1 167 ? -5.899 3.368 6.476 1.00 98.75 167 PHE A N 1
ATOM 1293 C CA . PHE A 1 167 ? -5.137 4.417 7.158 1.00 98.75 167 PHE A CA 1
ATOM 1294 C C . PHE A 1 167 ? -3.846 4.874 6.486 1.00 98.75 167 PHE A C 1
ATOM 1296 O O . PHE A 1 167 ? -3.731 6.074 6.269 1.00 98.75 167 PHE A O 1
ATOM 1303 N N . SER A 1 168 ? -2.908 3.970 6.194 1.00 98.56 168 SER A N 1
ATOM 1304 C CA . SER A 1 168 ? -1.593 4.303 5.617 1.00 98.56 168 SER A CA 1
ATOM 1305 C C . SER A 1 168 ? -0.850 5.351 6.451 1.00 98.56 168 SER A C 1
ATOM 1307 O O . SER A 1 168 ? -0.510 6.446 6.001 1.00 98.56 168 SER A O 1
ATOM 1309 N N . TYR A 1 169 ? -0.662 5.035 7.736 1.00 97.94 169 TYR A N 1
ATOM 1310 C CA . TYR A 1 169 ? -0.032 5.943 8.694 1.00 97.94 169 TYR A CA 1
ATOM 1311 C C . TYR A 1 169 ? 1.435 6.218 8.341 1.00 97.94 169 TYR A C 1
ATOM 1313 O O . TYR A 1 169 ? 2.250 5.307 8.451 1.00 97.94 169 TYR A O 1
ATOM 1321 N N . SER A 1 170 ? 1.788 7.472 8.038 1.00 95.69 170 SER A N 1
ATOM 1322 C CA . SER A 1 170 ? 3.171 7.870 7.722 1.00 95.69 170 SER A CA 1
ATOM 1323 C C . SER A 1 170 ? 4.140 7.632 8.897 1.00 95.69 170 SER A C 1
ATOM 1325 O O . SER A 1 170 ? 5.156 6.943 8.796 1.00 95.69 170 SER A O 1
ATOM 1327 N N . VAL A 1 171 ? 3.809 8.163 10.074 1.00 94.62 171 VAL A N 1
ATOM 1328 C CA . VAL A 1 171 ? 4.677 8.164 11.254 1.00 94.62 171 VAL A CA 1
ATOM 1329 C C . VAL A 1 171 ? 4.009 7.419 12.402 1.00 94.62 171 VAL A C 1
ATOM 1331 O O . VAL A 1 171 ? 3.087 7.912 13.055 1.00 94.62 171 VAL A O 1
ATOM 1334 N N . LEU A 1 172 ? 4.543 6.238 12.714 1.00 90.94 172 LEU A N 1
ATOM 1335 C CA . LEU A 1 172 ? 4.250 5.509 13.948 1.00 90.94 172 LEU A CA 1
ATOM 1336 C C . LEU A 1 172 ? 5.170 6.009 15.078 1.00 90.94 172 LEU A C 1
ATOM 1338 O O . LEU A 1 172 ? 6.160 5.367 15.422 1.00 90.94 172 LEU A O 1
ATOM 1342 N N . GLY A 1 173 ? 4.888 7.206 15.601 1.00 71.12 173 GLY A N 1
ATOM 1343 C CA . GLY A 1 173 ? 5.700 7.908 16.606 1.00 71.12 173 GLY A CA 1
ATOM 1344 C C . GLY A 1 173 ? 5.075 9.245 17.042 1.00 71.12 173 GLY A C 1
ATOM 1345 O O . GLY A 1 173 ? 3.969 9.570 16.627 1.00 71.12 173 GLY A O 1
ATOM 1346 N N . TYR A 1 174 ? 5.749 10.019 17.907 1.00 60.38 174 TYR A N 1
ATOM 1347 C CA . TYR A 1 174 ? 5.313 11.362 18.364 1.00 60.38 174 TYR A CA 1
ATOM 1348 C C . TYR A 1 174 ? 3.880 11.464 18.944 1.00 60.38 174 TYR A C 1
ATOM 1350 O O . TYR A 1 174 ? 3.211 12.481 18.791 1.00 60.38 174 TYR A O 1
ATOM 1358 N N . GLY A 1 175 ? 3.406 10.423 19.637 1.00 55.16 175 GLY A N 1
ATOM 1359 C CA . GLY A 1 175 ? 2.055 10.364 20.227 1.00 55.16 175 GLY A CA 1
ATOM 1360 C C . GLY A 1 175 ? 1.152 9.298 19.600 1.00 55.16 175 GLY A C 1
ATOM 1361 O O . GLY A 1 175 ? 0.198 8.857 20.240 1.00 55.16 175 GLY A O 1
ATOM 1362 N N . GLY A 1 176 ? 1.508 8.800 18.412 1.00 60.28 176 GLY A N 1
ATOM 1363 C CA . GL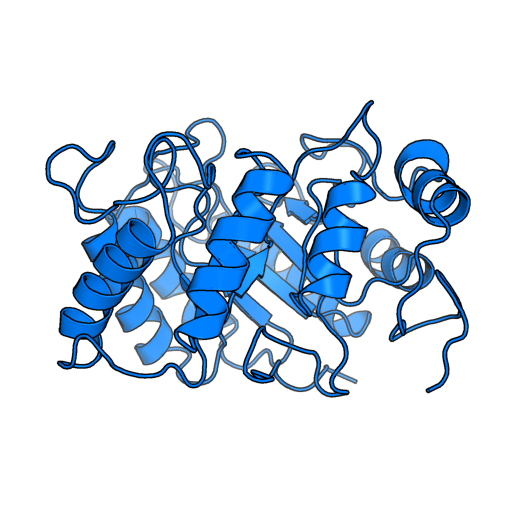Y A 1 176 ? 0.899 7.629 17.788 1.00 60.28 176 GLY A CA 1
ATOM 1364 C C . GLY A 1 176 ? 1.443 6.329 18.379 1.00 60.28 176 GLY A C 1
ATOM 1365 O O . GLY A 1 176 ? 2.454 5.804 17.919 1.00 60.28 176 GLY A O 1
ATOM 1366 N N . ASN A 1 177 ? 0.797 5.814 19.423 1.00 80.31 177 ASN A N 1
ATOM 1367 C CA . ASN A 1 177 ? 1.067 4.480 19.965 1.00 80.31 177 ASN A CA 1
ATOM 1368 C C . ASN A 1 177 ? -0.020 3.486 19.517 1.00 80.31 177 ASN A C 1
ATOM 1370 O O . ASN A 1 177 ? -1.004 3.866 18.881 1.00 80.31 177 ASN A O 1
ATOM 1374 N N . ALA A 1 178 ? 0.130 2.206 19.873 1.00 86.88 178 ALA A N 1
ATOM 1375 C CA . ALA A 1 178 ? -0.872 1.191 19.545 1.00 86.88 178 ALA A CA 1
ATOM 1376 C C . ALA A 1 178 ? -2.286 1.586 20.024 1.00 86.88 178 ALA A C 1
ATOM 1378 O O . ALA A 1 178 ? -3.256 1.342 19.317 1.00 86.88 178 ALA A O 1
ATOM 1379 N N . ALA A 1 179 ? -2.419 2.272 21.166 1.00 92.06 179 ALA A N 1
ATOM 1380 C CA . ALA A 1 179 ? -3.717 2.721 21.671 1.00 92.06 179 ALA A CA 1
ATOM 1381 C C . ALA A 1 179 ? -4.376 3.795 20.785 1.00 92.06 179 ALA A C 1
ATOM 1383 O O . ALA A 1 179 ? -5.592 3.755 20.605 1.00 92.06 179 ALA A O 1
ATOM 1384 N N . ALA A 1 180 ? -3.599 4.710 20.196 1.00 94.69 180 ALA A N 1
ATOM 1385 C CA . ALA A 1 180 ? -4.112 5.697 19.244 1.00 94.69 180 ALA A CA 1
ATOM 1386 C C . ALA A 1 180 ? -4.673 5.020 17.980 1.00 94.69 180 ALA A C 1
ATOM 1388 O O . ALA A 1 180 ? -5.800 5.306 17.580 1.00 94.69 180 ALA A O 1
ATOM 1389 N N . ILE A 1 181 ? -3.941 4.045 17.425 1.00 96.19 181 ILE A N 1
ATOM 1390 C CA . ILE A 1 181 ? -4.405 3.239 16.281 1.00 96.19 181 ILE A CA 1
ATOM 1391 C C . ILE A 1 181 ? -5.669 2.455 16.644 1.00 96.19 181 ILE A C 1
ATOM 1393 O O . ILE A 1 181 ? -6.636 2.439 15.889 1.00 96.19 181 ILE A O 1
ATOM 1397 N N . LEU A 1 182 ? -5.712 1.834 17.825 1.00 97.12 182 LEU A N 1
ATOM 1398 C CA . LEU A 1 182 ? -6.905 1.118 18.286 1.00 97.12 182 LEU A CA 1
ATOM 1399 C C . LEU A 1 182 ? -8.108 2.054 18.458 1.00 97.12 182 LEU A C 1
ATOM 1401 O O . LEU A 1 182 ? -9.242 1.628 18.251 1.00 97.12 182 LEU A O 1
ATOM 1405 N N . GLY A 1 183 ? -7.884 3.318 18.825 1.00 97.81 183 GLY A N 1
ATOM 1406 C CA . GLY A 1 183 ? -8.918 4.352 18.857 1.00 97.81 183 GLY A CA 1
ATOM 1407 C C . GLY A 1 183 ? -9.506 4.631 17.473 1.00 97.81 183 GLY A C 1
ATOM 1408 O O . GLY A 1 183 ? -10.731 4.675 17.325 1.00 97.81 183 GLY A O 1
ATOM 1409 N N . ASP A 1 184 ? -8.652 4.756 16.458 1.00 98.44 184 ASP A N 1
ATOM 1410 C CA . ASP A 1 184 ? -9.068 4.931 15.063 1.00 98.44 184 ASP A CA 1
ATOM 1411 C C . ASP A 1 184 ? -9.813 3.702 14.534 1.00 98.44 184 ASP A C 1
ATOM 1413 O O . ASP A 1 184 ? -10.894 3.833 13.961 1.00 98.44 184 ASP A O 1
ATOM 1417 N N . ILE A 1 185 ? -9.295 2.499 14.803 1.00 98.75 185 ILE A N 1
ATOM 1418 C CA . ILE A 1 185 ? -9.934 1.228 14.440 1.00 98.75 185 ILE A CA 1
ATOM 1419 C C . ILE A 1 185 ? -11.319 1.112 15.073 1.00 98.75 185 ILE A C 1
ATOM 1421 O O . ILE A 1 185 ? -12.280 0.779 14.386 1.00 98.75 185 ILE A O 1
ATOM 1425 N N . LYS A 1 186 ? -11.463 1.427 16.365 1.00 98.75 186 LYS A N 1
ATOM 1426 C CA . LYS A 1 186 ? -12.765 1.405 17.049 1.00 98.75 186 LYS A CA 1
ATOM 1427 C C . LYS A 1 186 ? -13.743 2.406 16.436 1.00 98.75 186 LYS A C 1
ATOM 1429 O O . LYS A 1 186 ? -14.916 2.069 16.242 1.00 98.75 186 LYS A O 1
ATOM 1434 N N . ALA A 1 187 ? -13.274 3.611 16.105 1.00 98.75 187 ALA A N 1
ATOM 1435 C CA . ALA A 1 187 ? -14.087 4.641 15.460 1.00 98.75 187 ALA A CA 1
ATOM 1436 C C . ALA A 1 187 ? -14.539 4.222 14.049 1.00 98.75 187 ALA A C 1
ATOM 1438 O O . ALA A 1 187 ? -15.707 4.407 13.699 1.00 98.75 187 ALA A O 1
ATOM 1439 N N . LEU A 1 188 ? -13.645 3.611 13.268 1.00 98.81 188 LEU A N 1
ATOM 1440 C CA . LEU A 1 188 ? -13.938 3.043 11.953 1.00 98.81 188 LEU A CA 1
ATOM 1441 C C . LEU A 1 188 ? -14.942 1.887 12.065 1.00 98.81 188 LEU A C 1
ATOM 1443 O O . LEU A 1 188 ? -16.023 1.946 11.482 1.00 98.81 188 LEU A O 1
ATOM 1447 N N . ASN A 1 189 ? -14.622 0.868 12.864 1.00 98.81 189 ASN A N 1
ATOM 1448 C CA . ASN A 1 189 ? -15.422 -0.344 13.040 1.00 98.81 189 ASN A CA 1
ATOM 1449 C C . ASN A 1 189 ? -16.849 -0.052 13.516 1.00 98.81 189 ASN A C 1
ATOM 1451 O O . ASN A 1 189 ? -17.799 -0.691 13.066 1.00 98.81 189 ASN A O 1
ATOM 1455 N N . THR A 1 190 ? -17.027 0.943 14.387 1.00 98.69 190 THR A N 1
ATOM 1456 C CA . THR A 1 190 ? -18.363 1.387 14.813 1.00 98.69 190 THR A CA 1
ATOM 1457 C C . THR A 1 190 ? -19.215 1.824 13.617 1.00 98.69 190 THR A C 1
ATOM 1459 O O . THR A 1 190 ? -20.404 1.525 13.571 1.00 98.69 190 THR A O 1
ATOM 1462 N N . GLN A 1 191 ? -18.614 2.466 12.612 1.00 98.62 191 GLN A N 1
ATOM 1463 C CA . GLN A 1 191 ? -19.324 2.986 11.441 1.00 98.62 191 GLN A CA 1
ATOM 1464 C C . GLN A 1 191 ? -19.504 1.972 10.302 1.00 98.62 191 GLN A C 1
ATOM 1466 O O . GLN A 1 191 ? -20.479 2.083 9.555 1.00 98.62 191 GLN A O 1
ATOM 1471 N N . ILE A 1 192 ? -18.581 1.014 10.134 1.00 98.19 192 ILE A N 1
ATOM 1472 C CA . ILE A 1 192 ? -18.635 0.026 9.032 1.00 98.19 192 ILE A CA 1
ATOM 1473 C C . ILE A 1 192 ? -19.149 -1.356 9.456 1.00 98.19 192 ILE A C 1
ATOM 1475 O O . ILE A 1 192 ? -19.634 -2.105 8.612 1.00 98.19 192 ILE A O 1
ATOM 1479 N N . HIS A 1 193 ? -19.093 -1.685 10.749 1.00 97.81 193 HIS A N 1
ATOM 1480 C CA . 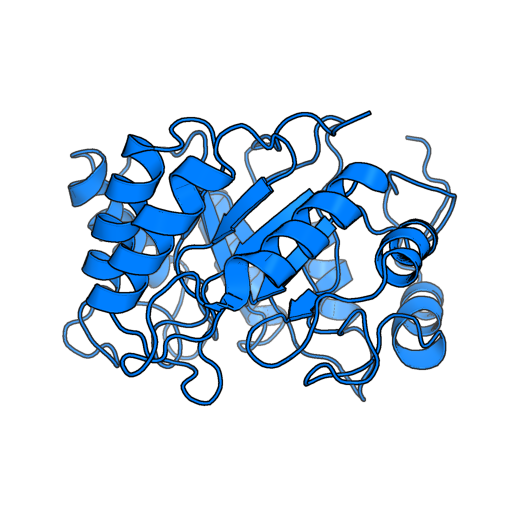HIS A 1 193 ? -19.534 -2.976 11.291 1.00 97.81 193 HIS A CA 1
ATOM 1481 C C . HIS A 1 193 ? -20.575 -2.850 12.413 1.00 97.81 193 HIS A C 1
ATOM 1483 O O . HIS A 1 193 ? -21.113 -3.864 12.849 1.00 97.81 193 HIS A O 1
ATOM 1489 N N . GLY A 1 194 ? -20.847 -1.642 12.925 1.00 98.19 194 GLY A N 1
ATOM 1490 C CA . GLY A 1 194 ? -21.733 -1.449 14.083 1.00 98.19 194 GLY A CA 1
ATOM 1491 C C . GLY A 1 194 ? -21.161 -1.990 15.401 1.00 98.19 194 GLY A C 1
ATOM 1492 O O . GLY A 1 194 ? -21.870 -2.057 16.400 1.00 98.19 194 GLY A O 1
ATOM 1493 N N . ASN A 1 195 ? -19.885 -2.388 15.418 1.00 98.31 195 ASN A N 1
ATOM 1494 C CA . ASN A 1 195 ? -19.214 -2.986 16.568 1.00 98.31 195 ASN A CA 1
ATOM 1495 C C . ASN A 1 195 ? -17.760 -2.518 16.614 1.00 98.31 195 ASN A C 1
ATOM 1497 O O . ASN A 1 195 ? -16.956 -2.960 15.800 1.00 98.31 195 ASN A O 1
ATOM 1501 N N . ALA A 1 196 ? -17.404 -1.692 17.599 1.00 98.06 196 ALA A N 1
ATOM 1502 C CA . ALA A 1 196 ? -16.057 -1.140 17.767 1.00 98.06 196 ALA A CA 1
ATOM 1503 C C . ALA A 1 196 ? -14.937 -2.204 17.814 1.00 98.06 196 ALA A C 1
ATOM 1505 O O . ALA A 1 196 ? -13.804 -1.924 17.428 1.00 98.06 196 ALA A O 1
ATOM 1506 N N . ASN A 1 197 ? -15.246 -3.427 18.250 1.00 97.62 197 ASN A N 1
ATOM 1507 C CA . ASN A 1 197 ? -14.280 -4.516 18.412 1.00 97.62 197 ASN A CA 1
ATOM 1508 C C . ASN A 1 197 ? -14.373 -5.580 17.303 1.00 97.62 197 ASN A C 1
ATOM 1510 O O . ASN A 1 197 ? -13.906 -6.704 17.499 1.00 97.62 197 ASN A O 1
ATOM 1514 N N . ALA A 1 198 ? -15.010 -5.263 16.169 1.00 98.31 198 ALA A N 1
ATOM 1515 C CA . ALA A 1 198 ? -15.112 -6.173 15.033 1.00 98.31 198 ALA A CA 1
ATOM 1516 C C . ALA A 1 198 ? -13.727 -6.677 14.593 1.00 98.31 198 ALA A C 1
ATOM 1518 O O . ALA A 1 198 ? -12.790 -5.896 14.426 1.00 98.31 198 ALA A O 1
ATOM 1519 N N . LYS A 1 199 ? -13.609 -7.995 14.404 1.00 96.50 199 LYS A N 1
ATOM 1520 C CA . LYS A 1 199 ? -12.403 -8.623 13.860 1.00 96.50 199 LYS A CA 1
ATOM 1521 C C . LYS A 1 199 ? -12.489 -8.665 12.345 1.00 96.50 199 LYS A C 1
ATOM 1523 O O . LYS A 1 199 ? -13.520 -9.035 11.785 1.00 96.50 199 LYS A O 1
ATOM 1528 N N . TRP A 1 200 ? -11.401 -8.271 11.705 1.00 98.25 200 TRP A N 1
ATOM 1529 C CA . TRP A 1 200 ? -11.319 -8.177 10.258 1.00 98.25 200 TRP A CA 1
ATOM 1530 C C . TRP A 1 200 ? -11.054 -9.532 9.624 1.00 98.25 200 TRP A C 1
ATOM 1532 O O . TRP A 1 200 ? -10.337 -10.369 10.172 1.00 98.25 200 TRP A O 1
ATOM 1542 N N . THR A 1 201 ? -11.647 -9.735 8.454 1.00 97.62 201 THR A N 1
ATOM 1543 C CA . THR A 1 201 ? -11.530 -10.992 7.697 1.00 97.62 201 THR A CA 1
ATOM 1544 C C . THR A 1 201 ? -10.917 -10.771 6.323 1.00 97.62 201 THR A C 1
ATOM 1546 O O . THR A 1 201 ? -10.413 -11.719 5.725 1.00 97.62 201 THR A O 1
ATOM 1549 N N . ASN A 1 202 ? -10.915 -9.526 5.838 1.00 98.62 202 ASN A N 1
ATOM 1550 C CA . ASN A 1 202 ? -10.341 -9.146 4.556 1.00 98.62 202 ASN A CA 1
ATOM 1551 C C . ASN A 1 202 ? -9.823 -7.696 4.574 1.00 98.62 202 ASN A C 1
ATOM 1553 O O . ASN A 1 202 ? -9.917 -6.965 3.582 1.00 98.62 202 ASN A O 1
ATOM 1557 N N . GLU A 1 203 ? -9.305 -7.271 5.727 1.00 98.88 203 GLU A N 1
ATOM 1558 C CA . GLU A 1 203 ? -8.794 -5.927 5.970 1.00 98.88 203 GLU A CA 1
ATOM 1559 C C . GLU A 1 203 ? -7.512 -5.955 6.814 1.00 98.88 203 GLU A C 1
ATOM 1561 O O . GLU A 1 203 ? -7.318 -6.856 7.635 1.00 98.88 203 GLU A O 1
ATOM 1566 N N . ALA A 1 204 ? -6.647 -4.957 6.629 1.00 98.94 204 ALA A N 1
ATOM 1567 C CA . ALA A 1 204 ? -5.442 -4.753 7.433 1.00 98.94 204 ALA A CA 1
ATOM 1568 C C . ALA A 1 204 ? -5.113 -3.259 7.578 1.00 98.94 204 ALA A C 1
ATOM 1570 O O . ALA A 1 204 ? -5.564 -2.430 6.789 1.00 98.94 204 ALA A O 1
ATOM 1571 N N . VAL A 1 205 ? -4.302 -2.913 8.577 1.00 98.88 205 VAL A N 1
ATOM 1572 C CA . VAL A 1 205 ? -3.721 -1.572 8.717 1.00 98.88 205 VAL A CA 1
ATOM 1573 C C . VAL A 1 205 ? -2.520 -1.445 7.779 1.00 98.88 205 VAL A C 1
ATOM 1575 O O . VAL A 1 205 ? -1.552 -2.190 7.934 1.00 98.88 205 VAL A O 1
ATOM 1578 N N . ALA A 1 206 ? -2.564 -0.498 6.843 1.00 98.94 206 ALA A N 1
ATOM 1579 C CA . ALA A 1 206 ? -1.368 -0.018 6.157 1.00 98.94 206 ALA A CA 1
ATOM 1580 C C . ALA A 1 206 ? -0.628 0.993 7.042 1.00 98.94 206 ALA A C 1
ATOM 1582 O O . ALA A 1 206 ? -1.243 1.795 7.757 1.00 98.94 206 ALA A O 1
ATOM 1583 N N . PHE A 1 207 ? 0.698 0.947 7.015 1.00 98.56 207 PHE A N 1
ATOM 1584 C CA . PHE A 1 207 ? 1.551 1.859 7.769 1.00 98.56 207 PHE A CA 1
ATOM 1585 C C . PHE A 1 207 ? 2.909 2.021 7.101 1.00 98.56 207 PHE A C 1
ATOM 1587 O O . PHE A 1 207 ? 3.336 1.156 6.336 1.00 98.56 207 PHE A O 1
ATOM 1594 N N . HIS A 1 208 ? 3.591 3.110 7.444 1.00 98.06 208 HIS A N 1
ATOM 1595 C CA . HIS A 1 208 ? 4.908 3.451 6.939 1.00 98.06 208 HIS A CA 1
ATOM 1596 C C . HIS A 1 208 ? 5.973 3.454 8.048 1.00 98.06 208 HIS A C 1
ATOM 1598 O O . HIS A 1 208 ? 5.686 3.436 9.252 1.00 98.06 208 HIS A O 1
ATOM 1604 N N . GLY A 1 209 ? 7.240 3.470 7.634 1.00 96.12 209 GLY A N 1
ATOM 1605 C CA . GLY A 1 209 ? 8.409 3.379 8.511 1.00 96.12 209 GLY A CA 1
ATOM 1606 C C . GLY A 1 209 ? 8.950 4.706 9.055 1.00 96.12 209 GLY A C 1
ATOM 1607 O O . GLY A 1 209 ? 9.971 4.701 9.744 1.00 96.12 209 GLY A O 1
ATOM 1608 N N . TYR A 1 210 ? 8.320 5.856 8.797 1.00 95.00 210 TYR A N 1
ATOM 1609 C CA . TYR A 1 210 ? 8.938 7.163 9.089 1.00 95.00 210 TYR A CA 1
ATOM 1610 C C . TYR A 1 210 ? 9.053 7.506 10.582 1.00 95.00 210 TYR A C 1
ATOM 1612 O O . TYR A 1 210 ? 9.778 8.423 10.960 1.00 95.00 210 TYR A O 1
ATOM 1620 N N . GLY A 1 211 ? 8.411 6.727 11.458 1.00 92.25 211 GLY A N 1
ATOM 1621 C CA . GLY A 1 211 ? 8.621 6.782 12.912 1.00 92.25 211 GLY A CA 1
ATOM 1622 C C . GLY A 1 211 ? 9.892 6.077 13.406 1.00 92.25 211 GLY A C 1
ATOM 1623 O O . GLY A 1 211 ? 10.195 6.135 14.600 1.00 92.25 211 GLY A O 1
ATOM 1624 N N . GLY A 1 212 ? 10.627 5.403 12.516 1.00 93.38 212 GLY A N 1
ATOM 1625 C CA . GLY A 1 212 ? 11.819 4.619 12.832 1.00 93.38 212 GLY A CA 1
ATOM 1626 C C . GLY A 1 212 ? 11.514 3.180 13.264 1.00 93.38 212 GLY A C 1
ATOM 1627 O O . GLY A 1 212 ? 10.426 2.852 13.754 1.00 93.38 212 GLY A O 1
ATOM 1628 N N . VAL A 1 213 ? 12.501 2.298 13.083 1.00 94.19 213 VAL A N 1
ATOM 1629 C CA . VAL A 1 213 ? 12.337 0.840 13.224 1.00 94.19 213 VAL A CA 1
ATOM 1630 C C . VAL A 1 213 ? 11.921 0.409 14.634 1.00 94.19 213 VAL A C 1
ATOM 1632 O O . VAL A 1 213 ? 11.025 -0.421 14.789 1.00 94.19 213 VAL A O 1
ATOM 1635 N N . SER A 1 214 ? 12.491 1.017 15.679 1.00 93.25 214 SER A N 1
ATOM 1636 C CA . SER A 1 214 ? 12.186 0.675 17.078 1.00 93.25 214 SER A CA 1
ATOM 1637 C C . SER A 1 214 ? 10.744 1.007 17.466 1.00 93.25 214 SER A C 1
ATOM 1639 O O . SER A 1 214 ? 10.068 0.202 18.117 1.00 93.25 214 SER A O 1
ATOM 1641 N N . ASN A 1 215 ? 10.253 2.175 17.043 1.00 92.44 215 ASN A N 1
ATOM 1642 C CA . ASN A 1 215 ? 8.878 2.590 17.317 1.00 92.44 215 ASN A CA 1
ATOM 1643 C C . ASN A 1 215 ? 7.897 1.731 16.524 1.00 92.44 215 ASN A C 1
ATOM 1645 O O . ASN A 1 215 ? 6.957 1.187 17.101 1.00 92.44 215 ASN A O 1
ATOM 1649 N N . THR A 1 216 ? 8.185 1.514 15.238 1.00 93.56 216 THR A N 1
ATOM 1650 C CA . THR A 1 216 ? 7.402 0.628 14.370 1.00 93.56 216 THR A CA 1
ATOM 1651 C C . THR A 1 216 ? 7.268 -0.761 14.987 1.00 93.56 216 THR A C 1
ATOM 1653 O O . THR A 1 216 ? 6.155 -1.252 15.158 1.00 93.56 216 THR A O 1
ATOM 1656 N N . LYS A 1 217 ? 8.379 -1.372 15.423 1.00 95.31 217 LYS A N 1
ATOM 1657 C CA . LYS A 1 217 ? 8.361 -2.686 16.079 1.00 95.31 217 LYS A CA 1
ATOM 1658 C C . LYS A 1 217 ? 7.422 -2.711 17.281 1.00 95.31 217 LYS A C 1
ATOM 1660 O O . LYS A 1 217 ? 6.622 -3.635 17.414 1.00 95.31 217 LYS A O 1
ATOM 1665 N N . THR A 1 218 ? 7.527 -1.708 18.148 1.00 94.81 218 THR A N 1
ATOM 1666 C CA . THR A 1 218 ? 6.740 -1.617 19.385 1.00 94.81 218 THR A CA 1
ATOM 1667 C C . THR A 1 218 ? 5.250 -1.470 19.084 1.00 94.81 218 THR A C 1
ATOM 1669 O O . THR A 1 218 ? 4.434 -2.235 19.599 1.00 94.81 218 THR A O 1
ATOM 1672 N N . VAL A 1 219 ? 4.894 -0.524 18.215 1.00 95.44 219 VAL A N 1
ATOM 1673 C CA . VAL A 1 219 ? 3.500 -0.217 17.875 1.00 95.44 219 VAL A CA 1
ATOM 1674 C C . VAL A 1 219 ? 2.841 -1.383 17.139 1.00 95.44 219 VAL A C 1
ATOM 1676 O O . VAL A 1 219 ? 1.748 -1.801 17.522 1.00 95.44 219 VAL A O 1
ATOM 1679 N N . ILE A 1 220 ? 3.517 -1.956 16.141 1.00 96.81 220 ILE A N 1
ATOM 1680 C CA . ILE A 1 220 ? 2.976 -3.067 15.353 1.00 96.81 220 ILE A CA 1
ATOM 1681 C C . ILE A 1 220 ? 2.865 -4.342 16.189 1.00 96.81 220 ILE A C 1
ATOM 1683 O O . ILE A 1 220 ? 1.857 -5.032 16.089 1.00 96.81 220 ILE A O 1
ATOM 1687 N N . SER A 1 221 ? 3.814 -4.631 17.086 1.00 96.62 221 SER A N 1
ATOM 1688 C CA . SER A 1 221 ? 3.669 -5.765 18.017 1.00 96.62 221 SER A CA 1
ATOM 1689 C C . SER A 1 221 ? 2.415 -5.631 18.886 1.00 96.62 221 SER A C 1
ATOM 1691 O O . SER A 1 221 ? 1.679 -6.603 19.052 1.00 96.62 221 SER A O 1
ATOM 1693 N N . GLY A 1 222 ? 2.144 -4.424 19.397 1.00 95.62 222 GLY A N 1
ATOM 1694 C CA . GLY A 1 222 ? 0.927 -4.136 20.157 1.00 95.62 222 GLY A CA 1
ATOM 1695 C C . GLY A 1 222 ? -0.338 -4.337 19.322 1.00 95.62 222 GLY A C 1
ATOM 1696 O O . GLY A 1 222 ? -1.241 -5.057 19.739 1.00 95.62 222 GLY A O 1
ATOM 1697 N N . LEU A 1 223 ? -0.379 -3.783 18.109 1.00 95.94 223 LEU A N 1
ATOM 1698 C CA . LEU A 1 223 ? -1.517 -3.938 17.199 1.00 95.94 223 LEU A CA 1
ATOM 1699 C C . LEU A 1 223 ? -1.805 -5.411 16.850 1.00 95.94 223 LEU A C 1
ATOM 1701 O O . LEU A 1 223 ? -2.955 -5.850 16.903 1.00 95.94 223 LEU A O 1
ATOM 1705 N N . LEU A 1 224 ? -0.758 -6.186 16.554 1.00 97.44 224 LEU A N 1
ATOM 1706 C CA . LEU A 1 224 ? -0.870 -7.616 16.262 1.00 97.44 224 LEU A CA 1
ATOM 1707 C C . LEU A 1 224 ? -1.376 -8.408 17.474 1.00 97.44 224 LEU A C 1
ATOM 1709 O O . LEU A 1 224 ? -2.168 -9.333 17.306 1.00 97.44 224 LEU A O 1
ATOM 1713 N N . SER A 1 225 ? -0.963 -8.042 18.694 1.00 96.81 225 SER A N 1
ATOM 1714 C CA . SER A 1 225 ? -1.447 -8.686 19.925 1.00 96.81 225 SER A CA 1
ATOM 1715 C C . SER A 1 225 ? -2.945 -8.467 20.170 1.00 96.81 225 SER A C 1
ATOM 1717 O O . SER A 1 225 ? -3.609 -9.324 20.747 1.00 96.81 225 SER A O 1
ATOM 1719 N N . GLU A 1 226 ? -3.501 -7.378 19.636 1.00 96.88 226 GLU A N 1
ATOM 1720 C CA . GLU A 1 226 ? -4.938 -7.086 19.640 1.00 96.88 226 GLU A CA 1
ATOM 1721 C C . GLU A 1 226 ? -5.692 -7.784 18.492 1.00 96.88 226 GLU A C 1
ATOM 1723 O O . GLU A 1 226 ? -6.913 -7.654 18.361 1.00 96.88 226 GLU A O 1
ATOM 1728 N N . GLY A 1 227 ? -4.994 -8.556 17.654 1.00 97.12 227 GLY A N 1
ATOM 1729 C CA . GLY A 1 227 ? -5.576 -9.333 16.562 1.00 97.12 227 GLY A CA 1
ATOM 1730 C C . GLY A 1 227 ? -5.982 -8.502 15.345 1.00 97.12 227 GLY A C 1
ATOM 1731 O O . GLY A 1 227 ? -6.888 -8.914 14.620 1.00 97.12 227 GLY A O 1
ATOM 1732 N N . TYR A 1 228 ? -5.357 -7.339 15.132 1.00 98.44 228 TYR A N 1
ATOM 1733 C CA . TYR A 1 228 ? -5.525 -6.552 13.910 1.00 98.44 228 TYR A CA 1
ATOM 1734 C C . TYR A 1 228 ? -4.313 -6.743 12.990 1.00 98.44 228 TYR A C 1
ATOM 1736 O O . TYR A 1 228 ? -3.195 -6.400 13.382 1.00 98.44 228 TYR A O 1
ATOM 1744 N N . PRO A 1 229 ? -4.507 -7.293 11.778 1.00 98.75 229 PRO A N 1
ATOM 1745 C CA . PRO A 1 229 ? -3.428 -7.461 10.817 1.00 98.75 229 PRO A CA 1
ATOM 1746 C C . PRO A 1 229 ? -2.858 -6.124 10.345 1.00 98.75 229 PRO A C 1
ATOM 1748 O O . PRO A 1 229 ? -3.576 -5.125 10.263 1.00 98.75 229 PRO A O 1
ATOM 1751 N N . ALA A 1 230 ? -1.586 -6.131 9.960 1.00 98.75 230 ALA A N 1
ATOM 1752 C CA . ALA A 1 230 ? -0.899 -4.966 9.427 1.00 98.75 230 ALA A CA 1
ATOM 1753 C C . ALA A 1 230 ? -0.010 -5.325 8.230 1.00 98.75 230 ALA A C 1
ATOM 1755 O O . ALA A 1 230 ? 0.403 -6.477 8.060 1.00 98.75 230 ALA A O 1
ATOM 1756 N N . ILE A 1 231 ? 0.290 -4.336 7.398 1.00 98.88 231 ILE A N 1
ATOM 1757 C CA . ILE A 1 231 ? 1.216 -4.432 6.269 1.00 98.88 231 ILE A CA 1
ATOM 1758 C C . ILE A 1 231 ? 1.980 -3.112 6.137 1.00 98.88 231 ILE A C 1
ATOM 1760 O O . ILE A 1 231 ? 1.382 -2.041 6.200 1.00 98.88 231 ILE A O 1
ATOM 1764 N N . MET A 1 232 ? 3.303 -3.200 6.004 1.00 98.81 232 MET A N 1
ATOM 1765 C CA . MET A 1 232 ? 4.148 -2.036 5.742 1.00 98.81 232 MET A CA 1
ATOM 1766 C C . MET A 1 232 ? 4.016 -1.686 4.261 1.00 98.81 232 MET A C 1
ATOM 1768 O O . MET A 1 232 ? 4.340 -2.536 3.436 1.00 98.81 232 MET A O 1
ATOM 1772 N N . THR A 1 233 ? 3.552 -0.491 3.915 1.00 98.88 233 THR A N 1
ATOM 1773 C CA . THR A 1 233 ? 3.371 -0.081 2.509 1.00 98.88 233 THR A CA 1
ATOM 1774 C C . THR A 1 233 ? 4.441 0.885 2.013 1.00 98.88 233 THR A C 1
ATOM 1776 O O . THR A 1 233 ? 4.612 1.010 0.808 1.00 98.88 233 THR A O 1
ATOM 1779 N N . GLU A 1 234 ? 5.222 1.487 2.915 1.00 98.38 234 GLU A N 1
ATOM 1780 C CA . GLU A 1 234 ? 6.304 2.398 2.541 1.00 98.38 234 GLU A CA 1
ATOM 1781 C C . GLU A 1 234 ? 7.321 2.539 3.682 1.00 98.38 234 GLU A C 1
ATOM 1783 O O . GLU A 1 234 ? 6.971 2.818 4.828 1.00 98.38 234 GLU A O 1
ATOM 1788 N N . PHE A 1 235 ? 8.614 2.398 3.412 1.00 96.50 235 PHE A N 1
ATOM 1789 C CA . PHE A 1 235 ? 9.642 2.810 4.369 1.00 96.50 235 PHE A CA 1
ATOM 1790 C C . PHE A 1 235 ? 10.883 3.312 3.652 1.00 96.50 235 PHE A C 1
ATOM 1792 O O . PHE A 1 235 ? 11.241 2.837 2.574 1.00 96.50 235 PHE A O 1
ATOM 1799 N N . GLY A 1 236 ? 11.519 4.303 4.274 1.00 81.62 236 GLY A N 1
ATOM 1800 C CA . GLY A 1 236 ? 12.657 4.996 3.696 1.00 81.62 236 GLY A CA 1
ATOM 1801 C C . GLY A 1 236 ? 13.895 4.119 3.519 1.00 81.62 236 GLY A C 1
ATOM 1802 O O . GLY A 1 236 ? 14.038 3.035 4.085 1.00 81.62 236 GLY A O 1
ATOM 1803 N N . THR A 1 237 ? 14.829 4.657 2.744 1.00 82.31 237 THR A N 1
ATOM 1804 C CA . THR A 1 237 ? 16.151 4.078 2.498 1.00 82.31 237 THR A CA 1
ATOM 1805 C C . THR A 1 237 ? 17.195 4.616 3.477 1.00 82.31 237 THR A C 1
ATOM 1807 O O . THR A 1 237 ? 17.144 5.787 3.857 1.00 82.31 237 THR A O 1
ATOM 1810 N N . VAL A 1 238 ? 18.219 3.823 3.790 1.00 77.06 238 VAL A N 1
ATOM 1811 C CA . VAL A 1 238 ? 19.431 4.267 4.495 1.00 77.06 238 VAL A CA 1
ATOM 1812 C C . VAL A 1 238 ? 20.559 4.410 3.482 1.00 77.06 238 VAL A C 1
ATOM 1814 O O . VAL A 1 238 ? 20.909 3.452 2.799 1.00 77.06 238 VAL A O 1
ATOM 1817 N N . ASN A 1 239 ? 21.146 5.607 3.372 1.00 83.81 239 ASN A N 1
ATOM 1818 C CA . ASN A 1 239 ? 22.162 5.919 2.356 1.00 83.81 239 ASN A CA 1
ATOM 1819 C C . ASN A 1 239 ? 21.712 5.529 0.933 1.00 83.81 239 ASN A C 1
ATOM 1821 O O . ASN A 1 239 ? 22.484 4.936 0.181 1.00 83.81 239 ASN A O 1
ATOM 1825 N N . ASN A 1 240 ? 20.456 5.838 0.579 1.00 88.25 240 ASN A N 1
ATOM 1826 C CA . ASN A 1 240 ? 19.816 5.504 -0.704 1.00 88.25 240 ASN A CA 1
ATOM 1827 C C . ASN A 1 240 ? 19.595 3.998 -0.971 1.00 88.25 240 ASN A C 1
ATOM 1829 O O . ASN A 1 240 ? 19.096 3.637 -2.038 1.00 88.25 240 ASN A O 1
ATOM 1833 N N . ALA A 1 241 ? 19.941 3.128 -0.022 1.00 94.88 241 ALA A N 1
ATOM 1834 C CA . ALA A 1 241 ? 19.773 1.682 -0.098 1.00 94.88 241 ALA A CA 1
ATOM 1835 C C . ALA A 1 241 ? 18.656 1.180 0.830 1.00 94.88 241 ALA A C 1
ATOM 1837 O O . ALA A 1 241 ? 18.279 1.869 1.780 1.00 94.88 241 ALA A O 1
ATOM 1838 N N . ILE A 1 242 ? 18.159 -0.034 0.594 1.00 97.44 242 ILE A N 1
ATOM 1839 C CA . ILE A 1 242 ? 17.146 -0.665 1.445 1.00 97.44 242 ILE A CA 1
ATOM 1840 C C . ILE A 1 242 ? 17.561 -0.645 2.918 1.00 97.44 242 ILE A C 1
ATOM 1842 O O . ILE A 1 242 ? 18.686 -1.010 3.278 1.00 97.44 242 ILE A O 1
ATOM 1846 N N . ASP A 1 243 ? 16.633 -0.254 3.792 1.00 97.25 243 ASP A N 1
ATOM 1847 C CA . ASP A 1 243 ? 16.841 -0.357 5.231 1.00 97.25 243 ASP A CA 1
ATOM 1848 C C . ASP A 1 243 ? 16.686 -1.818 5.686 1.00 97.25 243 ASP A C 1
ATOM 1850 O O . ASP A 1 243 ? 15.595 -2.328 5.960 1.00 97.25 243 ASP A O 1
ATOM 1854 N N . THR A 1 244 ? 17.818 -2.510 5.786 1.00 97.44 244 THR A N 1
ATOM 1855 C CA . THR A 1 244 ? 17.875 -3.917 6.199 1.00 97.44 244 THR A CA 1
ATOM 1856 C C . THR A 1 244 ? 17.423 -4.141 7.646 1.00 97.44 244 THR A C 1
ATOM 1858 O O . THR A 1 244 ? 17.012 -5.254 7.990 1.00 97.44 244 THR A O 1
ATOM 1861 N N . SER A 1 245 ? 17.434 -3.104 8.494 1.00 97.25 245 SER A N 1
ATOM 1862 C CA . SER A 1 245 ? 16.933 -3.189 9.869 1.00 97.25 245 SER A CA 1
ATOM 1863 C C . SER A 1 245 ? 15.405 -3.265 9.909 1.00 97.25 245 SER A C 1
ATOM 1865 O O . SER A 1 245 ? 14.848 -4.049 10.688 1.00 97.25 245 SER A O 1
ATOM 1867 N N . PHE A 1 246 ? 14.728 -2.530 9.018 1.00 97.31 246 PHE A N 1
ATOM 1868 C CA . PHE A 1 246 ? 13.288 -2.652 8.811 1.00 97.31 246 PHE A CA 1
ATOM 1869 C C . PHE A 1 246 ? 12.924 -4.023 8.263 1.00 97.31 246 PHE A C 1
ATOM 1871 O O . PHE A 1 246 ? 12.066 -4.682 8.850 1.00 97.31 246 PHE A O 1
ATOM 1878 N N . VAL A 1 247 ? 13.614 -4.493 7.219 1.00 98.06 247 VAL A N 1
ATOM 1879 C CA . VAL A 1 247 ? 13.344 -5.820 6.643 1.00 98.06 247 VAL A CA 1
ATOM 1880 C C . VAL A 1 247 ? 13.480 -6.910 7.707 1.00 98.06 247 VAL A C 1
ATOM 1882 O O . VAL A 1 247 ? 12.545 -7.678 7.918 1.00 98.06 247 VAL A O 1
ATOM 1885 N N . SER A 1 248 ? 14.590 -6.935 8.454 1.00 97.94 248 SER A N 1
ATOM 1886 C CA . SER A 1 248 ? 14.801 -7.904 9.543 1.00 97.94 248 SER A CA 1
ATOM 1887 C C . SER A 1 248 ? 13.690 -7.848 10.598 1.00 97.94 248 SER A C 1
ATOM 1889 O O . SER A 1 248 ? 13.162 -8.874 11.033 1.00 97.94 248 SER A O 1
ATOM 1891 N N . THR A 1 249 ? 13.279 -6.636 10.977 1.00 98.00 249 THR A N 1
ATOM 1892 C CA . THR A 1 249 ? 12.222 -6.426 11.970 1.00 98.00 249 THR A CA 1
ATOM 1893 C C . THR A 1 249 ? 10.867 -6.932 11.473 1.00 98.00 249 THR A C 1
ATOM 1895 O O . THR A 1 249 ? 10.175 -7.631 12.213 1.00 98.00 249 THR A O 1
ATOM 1898 N N . LEU A 1 250 ? 10.482 -6.616 10.236 1.00 98.50 250 LEU A N 1
ATOM 1899 C CA . LEU A 1 250 ? 9.189 -6.996 9.658 1.00 98.50 250 LEU A CA 1
ATOM 1900 C C . LEU A 1 250 ? 9.115 -8.504 9.388 1.00 98.50 250 LEU A C 1
ATOM 1902 O O . LEU A 1 250 ? 8.107 -9.135 9.718 1.00 98.50 250 LEU A O 1
ATOM 1906 N N . GLU A 1 251 ? 10.207 -9.110 8.913 1.00 98.12 251 GLU A N 1
ATOM 1907 C CA . GLU A 1 251 ? 10.323 -10.566 8.785 1.00 98.12 251 GLU A CA 1
ATOM 1908 C C . GLU A 1 251 ? 10.181 -11.262 10.150 1.00 98.12 251 GLU A C 1
ATOM 1910 O O . GLU A 1 251 ? 9.420 -12.226 10.264 1.00 98.12 251 GLU A O 1
ATOM 1915 N N . GLY A 1 252 ? 10.826 -10.736 11.201 1.00 97.88 252 GLY A N 1
ATOM 1916 C CA . GLY A 1 252 ? 10.721 -11.258 12.569 1.00 97.88 252 GLY A CA 1
ATOM 1917 C C . GLY A 1 252 ? 9.329 -11.099 13.197 1.00 97.88 252 GLY A C 1
ATOM 1918 O O . GLY A 1 252 ? 8.891 -11.955 13.967 1.00 97.88 252 GLY A O 1
ATOM 1919 N N . LEU A 1 253 ? 8.595 -10.038 12.849 1.00 98.12 253 LEU A N 1
ATOM 1920 C CA . LEU A 1 253 ? 7.198 -9.861 13.263 1.00 98.12 253 LEU A CA 1
ATOM 1921 C C . LEU A 1 253 ? 6.237 -10.749 12.464 1.00 98.12 253 LEU A C 1
ATOM 1923 O O . LEU A 1 253 ? 5.169 -11.115 12.966 1.00 98.12 253 LEU A O 1
ATOM 1927 N N . GLY A 1 254 ? 6.628 -11.147 11.255 1.00 98.38 254 GLY A N 1
ATOM 1928 C CA . GLY A 1 254 ? 5.791 -11.876 10.313 1.00 98.38 254 GLY A CA 1
ATOM 1929 C C . GLY A 1 254 ? 4.828 -10.971 9.547 1.00 98.38 254 GLY A C 1
ATOM 1930 O O . GLY A 1 254 ? 3.697 -11.378 9.291 1.00 98.38 254 GLY A O 1
ATOM 1931 N N . VAL A 1 255 ? 5.277 -9.765 9.197 1.00 98.81 255 VAL A N 1
ATOM 1932 C CA . VAL A 1 255 ? 4.498 -8.718 8.522 1.00 98.81 255 VAL A CA 1
ATOM 1933 C C . VAL A 1 255 ? 5.009 -8.527 7.094 1.00 98.81 255 VAL A C 1
ATOM 1935 O O . VAL A 1 255 ? 6.216 -8.451 6.876 1.00 98.81 255 VAL A O 1
ATOM 1938 N N . SER A 1 256 ? 4.094 -8.487 6.124 1.00 98.94 256 SER A N 1
ATOM 1939 C CA . SER A 1 256 ? 4.400 -8.177 4.723 1.00 98.94 256 SER A CA 1
ATOM 1940 C C . SER A 1 256 ? 4.861 -6.729 4.576 1.00 98.94 256 SER A C 1
ATOM 1942 O O . SER A 1 256 ? 4.480 -5.877 5.385 1.00 98.94 256 SER A O 1
ATOM 1944 N N . TRP A 1 257 ? 5.682 -6.445 3.567 1.00 98.88 257 TRP A N 1
ATOM 1945 C CA . TRP A 1 257 ? 6.329 -5.144 3.442 1.00 98.88 257 TRP A CA 1
ATOM 1946 C C . TRP A 1 257 ? 6.581 -4.719 2.007 1.00 98.88 257 TRP A C 1
ATOM 1948 O O . TRP A 1 257 ? 6.888 -5.540 1.146 1.00 98.88 257 TRP A O 1
ATOM 1958 N N . LEU A 1 258 ? 6.436 -3.422 1.767 1.00 98.75 258 LEU A N 1
ATOM 1959 C CA . LEU A 1 258 ? 6.741 -2.783 0.506 1.00 98.75 258 LEU A CA 1
ATOM 1960 C C . LEU A 1 258 ? 7.766 -1.673 0.776 1.00 98.75 258 LEU A C 1
ATOM 1962 O O . LEU A 1 258 ? 7.550 -0.839 1.656 1.00 98.75 258 LEU A O 1
ATOM 1966 N N . ASP A 1 259 ? 8.919 -1.727 0.114 1.00 97.44 259 ASP A N 1
ATOM 1967 C CA . ASP A 1 259 ? 9.998 -0.756 0.289 1.00 97.44 259 ASP A CA 1
ATOM 1968 C C . ASP A 1 259 ? 9.858 0.421 -0.679 1.00 97.44 259 ASP A C 1
ATOM 1970 O O . ASP A 1 259 ? 9.335 0.284 -1.786 1.00 97.44 259 ASP A O 1
ATOM 1974 N N . PHE A 1 260 ? 10.335 1.597 -0.268 1.00 97.69 260 PHE A N 1
ATOM 1975 C CA . PHE A 1 260 ? 10.183 2.818 -1.055 1.00 97.69 260 PHE A CA 1
ATOM 1976 C C . PHE A 1 260 ? 11.292 2.992 -2.101 1.00 97.69 260 PHE A C 1
ATOM 1978 O O . PHE A 1 260 ? 11.787 4.099 -2.309 1.00 97.69 260 PHE A O 1
ATOM 1985 N N . GLN A 1 261 ? 11.719 1.916 -2.763 1.00 98.00 261 GLN A N 1
ATOM 1986 C CA . GLN A 1 261 ? 12.548 1.986 -3.967 1.00 98.00 261 GLN A CA 1
ATOM 1987 C C . GLN A 1 261 ? 11.665 1.822 -5.205 1.00 98.00 261 GLN A C 1
ATOM 1989 O O . GLN A 1 261 ? 10.806 0.946 -5.258 1.00 98.00 261 GLN A O 1
ATOM 1994 N N . GLY A 1 262 ? 11.877 2.668 -6.209 1.00 97.62 262 GLY A N 1
ATOM 1995 C CA . GLY A 1 262 ? 11.132 2.639 -7.460 1.00 97.62 262 GLY A CA 1
ATOM 1996 C C . GLY A 1 262 ? 11.569 1.500 -8.379 1.00 97.62 262 GLY A C 1
ATOM 1997 O O . GLY A 1 262 ? 12.750 1.125 -8.435 1.00 97.62 262 GLY A O 1
ATOM 1998 N N . ILE A 1 263 ? 10.629 0.968 -9.159 1.00 98.19 263 ILE A N 1
ATOM 1999 C CA . ILE A 1 263 ? 10.904 -0.034 -10.194 1.00 98.19 263 ILE A CA 1
ATOM 2000 C C . ILE A 1 263 ? 11.288 0.578 -11.532 1.00 98.19 263 ILE A C 1
ATOM 2002 O O . ILE A 1 263 ? 11.553 -0.177 -12.465 1.00 98.19 263 ILE A O 1
ATOM 2006 N N . LYS A 1 264 ? 11.354 1.905 -11.666 1.00 95.81 264 LYS A N 1
ATOM 2007 C CA . LYS A 1 264 ? 11.934 2.591 -12.830 1.00 95.81 264 LYS A CA 1
ATOM 2008 C C . LYS A 1 264 ? 12.792 3.783 -12.402 1.00 95.81 264 LYS A C 1
ATOM 2010 O O . LYS A 1 264 ? 12.696 4.301 -11.299 1.00 95.81 264 LYS A O 1
ATOM 2015 N N . THR A 1 265 ? 13.681 4.219 -13.291 1.00 91.62 265 THR A N 1
ATOM 2016 C CA . THR A 1 265 ? 14.737 5.200 -12.972 1.00 91.62 265 THR A CA 1
ATOM 2017 C C . THR A 1 265 ? 14.244 6.633 -12.777 1.00 91.62 265 THR A C 1
ATOM 2019 O O . THR A 1 265 ? 15.030 7.491 -12.395 1.00 91.62 265 THR A O 1
ATOM 2022 N N . ASN A 1 266 ? 12.989 6.918 -13.116 1.00 89.44 266 ASN A N 1
ATOM 2023 C CA . ASN A 1 266 ? 12.367 8.235 -12.989 1.00 89.44 266 ASN A CA 1
ATOM 2024 C C . ASN A 1 266 ? 11.269 8.277 -11.916 1.00 89.44 266 ASN A C 1
ATOM 2026 O O . ASN A 1 266 ? 10.498 9.237 -11.890 1.00 89.44 266 ASN A O 1
ATOM 2030 N N . ASP A 1 267 ? 11.186 7.251 -11.066 1.00 92.38 267 ASP A N 1
ATOM 2031 C CA . ASP A 1 267 ? 10.433 7.334 -9.817 1.00 92.38 267 ASP A CA 1
ATOM 2032 C C . ASP A 1 267 ? 11.107 8.314 -8.843 1.00 92.38 267 ASP A C 1
ATOM 2034 O O . ASP A 1 267 ? 12.260 8.710 -9.016 1.00 92.38 267 ASP A O 1
ATOM 2038 N N . VAL A 1 268 ? 10.370 8.730 -7.813 1.00 92.12 268 VAL A N 1
ATOM 2039 C CA . VAL A 1 268 ? 10.803 9.784 -6.875 1.00 92.12 268 VAL A CA 1
ATOM 2040 C C . VAL A 1 268 ? 11.930 9.369 -5.929 1.00 92.12 268 VAL A C 1
ATOM 2042 O O . VAL A 1 268 ? 12.517 10.224 -5.267 1.00 92.12 268 VAL A O 1
ATOM 2045 N N . SER A 1 269 ? 12.235 8.076 -5.855 1.00 92.50 269 SER A N 1
ATOM 2046 C CA . SER A 1 269 ? 13.260 7.519 -4.980 1.00 92.50 269 SER A CA 1
ATOM 2047 C C . SER A 1 269 ? 14.323 6.755 -5.780 1.00 92.50 269 SER A C 1
ATOM 2049 O O . SER A 1 269 ? 14.569 7.020 -6.956 1.00 92.50 269 SER A O 1
ATOM 2051 N N . THR A 1 270 ? 15.031 5.835 -5.130 1.00 95.69 270 THR A N 1
ATOM 2052 C CA . THR A 1 270 ? 16.127 5.095 -5.740 1.00 95.69 270 THR A CA 1
ATOM 2053 C C . THR A 1 270 ? 15.634 3.879 -6.515 1.00 95.69 270 THR A C 1
ATOM 2055 O O . THR A 1 270 ? 14.610 3.285 -6.203 1.00 95.69 270 THR A O 1
ATOM 2058 N N . TYR A 1 271 ? 16.384 3.487 -7.544 1.00 96.62 271 TYR A N 1
ATOM 2059 C CA . TYR A 1 271 ? 15.997 2.407 -8.448 1.00 96.62 271 TYR A CA 1
ATOM 2060 C C . TYR A 1 271 ? 16.384 1.029 -7.895 1.00 96.62 271 TYR A C 1
ATOM 2062 O O . TYR A 1 271 ? 17.577 0.721 -7.782 1.00 96.62 271 TYR A O 1
ATOM 2070 N N . VAL A 1 272 ? 15.391 0.182 -7.602 1.00 97.44 272 VAL A N 1
ATOM 2071 C CA . VAL A 1 272 ? 15.569 -1.108 -6.903 1.00 97.44 272 VAL A CA 1
ATOM 2072 C C . VAL A 1 272 ? 16.461 -2.110 -7.640 1.00 97.44 272 VAL A C 1
ATOM 2074 O O . VAL A 1 272 ? 17.169 -2.895 -7.015 1.00 97.44 272 VAL A O 1
ATOM 2077 N N . LEU A 1 273 ? 16.506 -2.046 -8.975 1.00 96.69 273 LEU A N 1
ATOM 2078 C CA . LEU A 1 273 ? 17.344 -2.932 -9.792 1.00 96.69 273 LEU A CA 1
ATOM 2079 C C . LEU A 1 273 ? 18.836 -2.545 -9.758 1.00 96.69 273 LEU A C 1
ATOM 2081 O O . LEU A 1 273 ? 19.675 -3.231 -10.341 1.00 96.69 273 LEU A O 1
ATOM 2085 N N . THR A 1 274 ? 19.195 -1.470 -9.051 1.00 97.50 274 THR A N 1
ATOM 2086 C CA . THR A 1 274 ? 20.592 -1.122 -8.781 1.00 97.50 274 THR A CA 1
ATOM 2087 C C . THR A 1 274 ? 21.133 -2.025 -7.671 1.00 97.50 274 THR A C 1
ATOM 2089 O O . THR A 1 274 ? 20.834 -1.828 -6.495 1.00 97.50 274 THR A O 1
ATOM 2092 N N . ALA A 1 275 ? 21.973 -3.004 -8.023 1.00 97.12 275 ALA A N 1
ATOM 2093 C CA . ALA A 1 275 ? 22.459 -4.024 -7.086 1.00 97.12 275 ALA A CA 1
ATOM 2094 C C . ALA A 1 275 ? 23.120 -3.464 -5.810 1.00 97.12 275 ALA A C 1
ATOM 2096 O O . ALA A 1 275 ? 23.013 -4.078 -4.750 1.00 97.12 275 ALA A O 1
ATOM 2097 N N . SER A 1 276 ? 23.792 -2.309 -5.870 1.00 97.19 276 SER A N 1
ATOM 2098 C CA . SER A 1 276 ? 24.389 -1.664 -4.688 1.00 97.19 276 SER A CA 1
ATOM 2099 C C . SER A 1 276 ? 23.362 -1.074 -3.714 1.00 97.19 276 SER A C 1
ATOM 2101 O O . SER A 1 276 ? 23.705 -0.844 -2.558 1.00 97.19 276 SER A O 1
ATOM 2103 N N . LEU A 1 277 ? 22.123 -0.848 -4.157 1.00 97.31 277 LEU A N 1
ATOM 2104 C CA . LEU A 1 277 ? 21.053 -0.240 -3.363 1.00 97.31 277 LEU A CA 1
ATOM 2105 C C . LEU A 1 277 ? 20.082 -1.271 -2.780 1.00 97.31 277 LEU A C 1
ATOM 2107 O O . LEU A 1 277 ? 19.400 -0.964 -1.813 1.00 97.31 277 LEU A O 1
ATOM 2111 N N . TYR A 1 278 ? 20.035 -2.492 -3.317 1.00 97.75 278 TYR A N 1
ATOM 2112 C CA . TYR A 1 278 ? 19.147 -3.544 -2.813 1.00 97.75 278 TYR A CA 1
ATOM 2113 C C . TYR A 1 278 ? 19.876 -4.872 -2.579 1.00 97.75 278 TYR A C 1
ATOM 2115 O O . TYR A 1 278 ? 20.097 -5.277 -1.438 1.00 97.75 278 TYR A O 1
ATOM 2123 N N . GLU A 1 279 ? 20.313 -5.535 -3.653 1.00 97.06 279 GLU A N 1
ATOM 2124 C CA . GLU A 1 279 ? 20.832 -6.909 -3.594 1.00 97.06 279 GLU A CA 1
ATOM 2125 C C . GLU A 1 279 ? 22.070 -7.038 -2.690 1.00 97.06 279 GLU A C 1
ATOM 2127 O O . GLU A 1 279 ? 22.159 -7.941 -1.857 1.00 97.06 279 GLU A O 1
ATOM 2132 N N . THR A 1 280 ? 23.024 -6.115 -2.826 1.00 97.12 280 THR A N 1
ATOM 2133 C CA . THR A 1 280 ? 24.255 -6.072 -2.026 1.00 97.12 280 THR A CA 1
ATOM 2134 C C . THR A 1 280 ? 23.956 -5.826 -0.540 1.00 97.12 280 THR A C 1
ATOM 2136 O O . THR A 1 280 ? 24.420 -6.624 0.277 1.00 97.12 280 THR A O 1
ATOM 2139 N N . PRO A 1 281 ? 23.171 -4.800 -0.145 1.00 97.62 281 PRO A N 1
ATOM 2140 C CA . PRO A 1 281 ? 22.731 -4.631 1.241 1.00 97.62 281 PRO A CA 1
ATOM 2141 C C . PRO A 1 281 ? 22.051 -5.869 1.837 1.00 97.62 281 PRO A C 1
ATOM 2143 O O . PRO A 1 281 ? 22.418 -6.282 2.937 1.00 97.62 281 PRO A O 1
ATOM 2146 N N . VAL A 1 282 ? 21.117 -6.497 1.111 1.00 97.62 282 VAL A N 1
ATOM 2147 C CA . VAL A 1 282 ? 20.400 -7.706 1.562 1.00 97.62 282 VAL A CA 1
ATOM 2148 C C . VAL A 1 282 ? 21.377 -8.858 1.823 1.00 97.62 282 VAL A C 1
ATOM 2150 O O . VAL A 1 282 ? 21.331 -9.472 2.893 1.00 97.62 282 VAL A O 1
ATOM 2153 N N . LYS A 1 283 ? 22.320 -9.101 0.900 1.00 96.62 283 LYS A N 1
ATOM 2154 C CA . LYS A 1 283 ? 23.377 -10.118 1.061 1.00 96.62 283 LYS A CA 1
ATOM 2155 C C . LYS A 1 283 ? 24.306 -9.813 2.232 1.00 96.62 283 LYS A C 1
ATOM 2157 O O . LYS A 1 283 ? 24.592 -10.699 3.033 1.00 96.62 283 LYS A O 1
ATOM 2162 N N . ASN A 1 284 ? 24.761 -8.567 2.354 1.00 97.00 284 ASN A N 1
ATOM 2163 C CA . ASN A 1 284 ? 25.683 -8.149 3.411 1.00 97.00 284 ASN A CA 1
ATOM 2164 C C . ASN A 1 284 ? 25.047 -8.271 4.800 1.00 97.00 284 ASN A C 1
ATOM 2166 O O . ASN A 1 284 ? 25.710 -8.694 5.747 1.00 97.00 284 ASN A O 1
ATOM 2170 N N . ALA A 1 285 ? 23.756 -7.956 4.907 1.00 96.56 285 ALA A N 1
ATOM 2171 C CA . ALA A 1 285 ? 22.974 -8.131 6.125 1.00 96.56 285 ALA A CA 1
ATOM 2172 C C . ALA A 1 285 ? 22.569 -9.594 6.387 1.00 96.56 285 ALA A C 1
ATOM 2174 O O . ALA A 1 285 ? 22.016 -9.882 7.447 1.00 96.56 285 ALA A O 1
ATOM 2175 N N . LYS A 1 286 ? 22.857 -10.517 5.454 1.00 96.31 286 LYS A N 1
ATOM 2176 C CA . LYS A 1 286 ? 22.489 -11.942 5.521 1.00 96.31 286 LYS A CA 1
ATOM 2177 C C . LYS A 1 286 ? 20.991 -12.150 5.753 1.00 96.31 286 LYS A C 1
ATOM 2179 O O . LYS A 1 286 ? 20.588 -13.069 6.464 1.00 96.31 286 LYS A O 1
ATOM 2184 N N . LEU A 1 287 ? 20.171 -11.273 5.177 1.00 96.50 287 LEU A N 1
ATOM 2185 C CA . LEU A 1 287 ? 18.724 -11.428 5.221 1.00 96.50 287 LEU A CA 1
ATOM 2186 C C . LEU A 1 287 ? 18.316 -12.611 4.344 1.00 96.50 287 LEU A C 1
ATOM 2188 O O . LEU A 1 287 ? 18.915 -12.862 3.300 1.00 96.50 287 LEU A O 1
ATOM 2192 N N . CYS A 1 288 ? 17.298 -13.337 4.785 1.00 95.00 288 CYS A N 1
ATOM 2193 C CA . CYS A 1 288 ? 16.841 -14.556 4.145 1.00 95.00 288 CYS A CA 1
ATOM 2194 C C . CYS A 1 288 ? 15.332 -14.693 4.348 1.00 95.00 288 CYS A C 1
ATOM 2196 O O . CYS A 1 288 ? 14.821 -14.435 5.439 1.00 95.00 288 CYS A O 1
ATOM 2198 N N . TRP A 1 289 ? 14.626 -15.061 3.283 1.00 94.69 289 TRP A N 1
ATOM 2199 C CA . TRP A 1 289 ? 13.218 -15.421 3.316 1.00 94.69 289 TRP A CA 1
ATOM 2200 C C . TRP A 1 289 ? 12.871 -16.365 2.158 1.00 94.69 289 TRP A C 1
ATOM 2202 O O . TRP A 1 289 ? 13.531 -16.311 1.115 1.00 94.69 289 TRP A O 1
ATOM 2212 N N . PRO A 1 290 ? 11.802 -17.173 2.291 1.00 92.62 290 PRO A N 1
ATOM 2213 C CA . PRO A 1 290 ? 11.263 -17.940 1.177 1.00 92.62 290 PRO A CA 1
ATOM 2214 C C . PRO A 1 290 ? 10.768 -16.998 0.078 1.00 92.62 290 PRO A C 1
ATOM 2216 O O . PRO A 1 290 ? 9.849 -16.196 0.296 1.00 92.62 290 PRO A O 1
ATOM 2219 N N . SER A 1 291 ? 11.404 -17.085 -1.087 1.00 93.00 291 SER A N 1
ATOM 2220 C CA . SER A 1 291 ? 10.973 -16.392 -2.295 1.00 93.00 291 SER A CA 1
ATOM 2221 C C . SER A 1 291 ? 9.988 -17.246 -3.084 1.00 93.00 291 SER A C 1
ATOM 2223 O O . SER A 1 291 ? 10.103 -18.470 -3.140 1.00 93.00 291 SER A O 1
ATOM 2225 N N . ASP A 1 292 ? 9.043 -16.587 -3.747 1.00 95.12 292 ASP A N 1
ATOM 2226 C CA . ASP A 1 292 ? 8.132 -17.248 -4.682 1.00 95.12 292 ASP A CA 1
ATOM 2227 C C . ASP A 1 292 ? 8.815 -17.631 -5.995 1.00 95.12 292 ASP A C 1
ATOM 2229 O O . ASP A 1 292 ? 8.354 -18.527 -6.704 1.00 95.12 292 ASP A O 1
ATOM 2233 N N . PHE A 1 293 ? 9.920 -16.957 -6.315 1.00 94.31 293 PHE A N 1
ATOM 2234 C CA . PHE A 1 293 ? 10.650 -17.116 -7.562 1.00 94.31 293 PHE A CA 1
ATOM 2235 C C . PHE A 1 293 ? 12.155 -17.180 -7.315 1.00 94.31 293 PHE A C 1
ATOM 2237 O O . PHE A 1 293 ? 12.704 -16.470 -6.471 1.00 94.31 293 PHE A O 1
ATOM 2244 N N . GLY A 1 294 ? 12.845 -17.994 -8.110 1.00 91.19 294 GLY A N 1
ATOM 2245 C CA . GLY A 1 294 ? 14.300 -18.084 -8.047 1.00 91.19 294 GLY A CA 1
ATOM 2246 C C . GLY A 1 294 ? 14.813 -18.548 -6.682 1.00 91.19 294 GLY A C 1
ATOM 2247 O O . GLY A 1 294 ? 14.157 -19.312 -5.979 1.00 91.19 294 GLY A O 1
ATOM 2248 N N . THR A 1 295 ? 16.031 -18.122 -6.349 1.00 91.00 295 THR A N 1
ATOM 2249 C CA . THR A 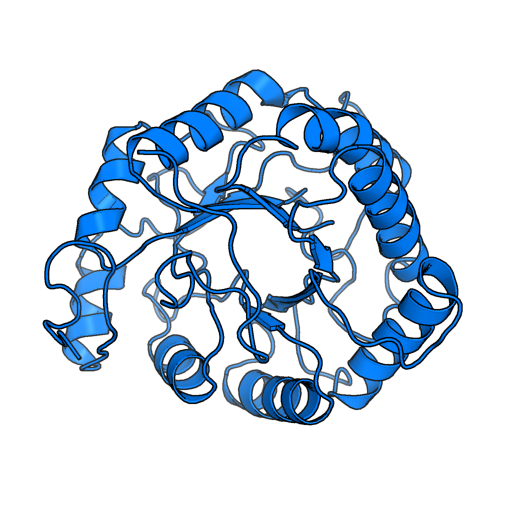1 295 ? 16.786 -18.609 -5.181 1.00 91.00 295 THR A CA 1
ATOM 2250 C C . THR A 1 295 ? 17.299 -17.484 -4.280 1.00 91.00 295 THR A C 1
ATOM 2252 O O . THR A 1 295 ? 18.025 -17.741 -3.321 1.00 91.00 295 THR A O 1
ATOM 2255 N N . PHE A 1 296 ? 17.003 -16.232 -4.627 1.00 94.62 296 PHE A N 1
ATOM 2256 C CA . PHE A 1 296 ? 17.374 -15.050 -3.856 1.00 94.62 296 PHE A CA 1
ATOM 2257 C C . PHE A 1 296 ? 16.200 -14.635 -2.950 1.00 94.62 296 PHE A C 1
ATOM 2259 O O . PHE A 1 296 ? 15.060 -14.701 -3.410 1.00 94.62 296 PHE A O 1
ATOM 2266 N N . PRO A 1 297 ? 16.446 -14.174 -1.706 1.00 92.88 297 PRO A N 1
ATOM 2267 C CA . PRO A 1 297 ? 17.758 -13.986 -1.067 1.00 92.88 297 PRO A CA 1
ATOM 2268 C C . PRO A 1 297 ? 18.376 -15.263 -0.489 1.00 92.88 297 PRO A C 1
ATOM 2270 O O . PRO A 1 297 ? 19.563 -15.267 -0.169 1.00 92.88 297 PRO A O 1
ATOM 2273 N N . CYS A 1 298 ? 17.617 -16.355 -0.395 1.00 84.44 298 CYS A N 1
ATOM 2274 C CA . CYS A 1 298 ? 18.131 -17.662 -0.000 1.00 84.44 298 CYS A CA 1
ATOM 2275 C C . CYS A 1 298 ? 17.217 -18.803 -0.477 1.00 84.44 298 CYS A C 1
ATOM 2277 O O . CYS A 1 298 ? 16.009 -18.642 -0.645 1.00 84.44 298 CYS A O 1
ATOM 2279 N N . ASN A 1 299 ? 17.809 -19.986 -0.650 1.00 64.81 299 ASN A N 1
ATOM 2280 C CA . ASN A 1 299 ? 17.125 -21.232 -0.998 1.00 64.81 299 ASN A CA 1
ATOM 2281 C C . ASN A 1 299 ? 16.573 -21.929 0.255 1.00 64.81 299 ASN A C 1
ATOM 2283 O O . ASN A 1 299 ? 16.913 -23.076 0.537 1.00 64.81 299 ASN A O 1
ATOM 2287 N N . GLU A 1 300 ? 15.722 -21.263 1.027 1.00 54.88 300 GLU A N 1
ATOM 2288 C CA . GLU A 1 300 ? 14.921 -21.982 2.017 1.00 54.88 300 GLU A CA 1
ATOM 2289 C C . GLU A 1 300 ? 13.671 -22.526 1.322 1.00 54.88 300 GLU A C 1
ATOM 2291 O O . GLU A 1 300 ? 12.589 -21.947 1.376 1.00 54.88 300 GLU A O 1
ATOM 2296 N N . LYS A 1 301 ? 13.829 -23.665 0.635 1.00 41.38 301 LYS A N 1
ATOM 2297 C CA . LYS A 1 301 ? 12.707 -24.601 0.522 1.00 41.38 301 LYS A CA 1
ATOM 2298 C C . LYS A 1 301 ? 12.504 -25.180 1.922 1.00 41.38 301 LYS A C 1
ATOM 2300 O O . LYS A 1 301 ? 13.174 -26.149 2.271 1.00 41.38 301 LYS A O 1
ATOM 2305 N N . ALA A 1 302 ? 11.684 -24.508 2.726 1.00 37.94 302 ALA A N 1
ATOM 2306 C CA . ALA A 1 302 ? 11.089 -25.114 3.912 1.00 37.94 302 ALA A CA 1
ATOM 2307 C C . ALA A 1 302 ? 10.138 -26.242 3.489 1.00 37.94 302 ALA A C 1
ATOM 2309 O O . ALA A 1 302 ? 9.443 -26.065 2.459 1.00 37.94 302 ALA A O 1
#

Sequence (302 aa):
AARGRPKLNGKTFVADNGNRLRGPFDSTEWTNAAPSANFAALKNLGFNAVHLYAENFDTTLAAGNRAAQVDLAVKYAAENDLYIIIALANGGKNGDYSLSYAEAFWKFYAPRYASQTHVLYEIQNEPVSWGPPYNSATAKPTGAINLQVQAYKIIRQYAPQTPVLFFSYSVLGYGGNAAAILGDIKALNTQIHGNANAKWTNEAVAFHGYGGVSNTKTVISGLLSEGYPAIMTEFGTVNNAIDTSFVSTLEGLGVSWLDFQGIKTNDVSTYVLTASLYETPVKNAKLCWPSDFGTFPCNEKA